Protein AF-A0A2N2EBU4-F1 (afdb_monomer_lite)

Sequence (225 aa):
MSFFESVIMTFLDWVQFFLVITKLCNPKRRLKLWHFLLMFGGIIISVEASTLADKQYNVLITSLILIVVICLIYKEIEKSIFLYILSMVLIIMIQIIILAPLYLIMGKIEYTFAYGMIVQTAGITIVLIMVKFIPINILFNYIEKKNQVFKIICIDIIVVVWMILTFSNVDFEGLIENIAIIIIFAMLVMIITIIFLRNGLKNLNAEEQVRIYEQYLPIVDELVD

Secondary structure (DSSP, 8-state):
--HHHHHHHHHHHHHHHHHHHHHHS-TTSPPPHHHHHHHHHHHHHHHHHHHHS-HHHHHHHHHHHHHHHHHHHHS-HHHHHHHHHHHHHHHHHHHHHHHHHHHHHHS-----HHHHHHHHHHHHHHHHHHHHH--HHHHHHHHHHH-HHHHHHHHHHHHHHHHHHHHTTT-STHHHHTHHHHHHHHHHHHHHHHHHHHHHHHHHHHHHHHHHHHHHHHHHHHHH-

Foldseek 3Di:
DDLVLLLVLLVLVLVLLVLQLCLLDDVPQDDDPVLVVLSNVLSVVLSVCCVVPDVLCSVVSSLVSQLVSLCVRPVDSLLSLLSSLVSVVVLVVLLCVQVVVVCVVVVDDDPDSVSSVVSSVSSSVVSVVCSVPPSNNVVSVCLVPPDPLVSLVSVLSVVLVVVCSSVPSVDPVCVVVCVVVNVVSVVVSVVSSVVVVVVRVVVVVVVVVVVVCVVCVVVVVVVVD

Structure (mmCIF, N/CA/C/O backbone):
data_AF-A0A2N2EBU4-F1
#
_entry.id   AF-A0A2N2EBU4-F1
#
loop_
_atom_site.group_PDB
_atom_site.id
_atom_site.type_symbol
_atom_site.label_atom_id
_atom_site.label_alt_id
_atom_site.label_comp_id
_atom_site.label_asym_id
_atom_site.label_entity_id
_atom_site.label_seq_id
_atom_site.pdbx_PDB_ins_code
_atom_site.Cartn_x
_atom_site.Cartn_y
_atom_site.Cartn_z
_atom_site.occupancy
_atom_site.B_iso_or_equiv
_atom_site.auth_seq_id
_atom_site.auth_comp_id
_atom_site.auth_asym_id
_atom_site.auth_atom_id
_atom_site.pdbx_PDB_model_num
ATOM 1 N N . MET A 1 1 ? 13.450 3.700 -17.436 1.00 68.50 1 MET A N 1
ATOM 2 C CA . MET A 1 1 ? 12.074 3.506 -17.929 1.00 68.50 1 MET A CA 1
ATOM 3 C C . MET A 1 1 ? 11.621 4.775 -18.616 1.00 68.50 1 MET A C 1
ATOM 5 O O . MET A 1 1 ? 12.020 5.853 -18.182 1.00 68.50 1 MET A O 1
ATOM 9 N N . SER A 1 2 ? 10.849 4.649 -19.691 1.00 82.19 2 SER A N 1
ATOM 10 C CA . SER A 1 2 ? 10.194 5.795 -20.331 1.00 82.19 2 SER A CA 1
ATOM 11 C C . SER A 1 2 ? 9.063 6.349 -19.451 1.00 82.19 2 SER A C 1
ATOM 13 O O . SER A 1 2 ? 8.558 5.657 -18.569 1.00 82.19 2 SER A O 1
ATOM 15 N N . PHE A 1 3 ? 8.637 7.595 -19.686 1.00 79.81 3 PHE A N 1
ATOM 16 C CA . PHE A 1 3 ? 7.503 8.195 -18.964 1.00 79.81 3 PHE A CA 1
ATOM 17 C C . PHE A 1 3 ? 6.246 7.319 -19.058 1.00 79.81 3 PHE A C 1
ATOM 19 O O . PHE A 1 3 ? 5.573 7.077 -18.062 1.00 79.81 3 PHE A O 1
ATOM 26 N N . PHE A 1 4 ? 5.968 6.788 -20.250 1.00 82.44 4 PHE A N 1
ATOM 27 C CA . PHE A 1 4 ? 4.804 5.944 -20.502 1.00 82.44 4 PHE A CA 1
ATOM 28 C C . PHE A 1 4 ? 4.853 4.621 -19.722 1.00 82.44 4 PHE A C 1
ATOM 30 O O . PHE A 1 4 ? 3.849 4.207 -19.148 1.00 82.44 4 PHE A O 1
ATOM 37 N N . GLU A 1 5 ? 6.028 3.993 -19.638 1.00 83.88 5 GLU A N 1
ATOM 38 C CA . GLU A 1 5 ? 6.247 2.806 -18.802 1.00 83.88 5 GLU A CA 1
ATOM 39 C C . GLU A 1 5 ? 5.978 3.102 -17.324 1.00 83.88 5 GLU A C 1
ATOM 41 O O . GLU A 1 5 ? 5.284 2.330 -16.664 1.00 83.88 5 GLU A O 1
ATOM 46 N N . SER A 1 6 ? 6.462 4.240 -16.815 1.00 80.81 6 SER A N 1
ATOM 47 C CA . SER A 1 6 ? 6.209 4.661 -15.433 1.00 80.81 6 SER A CA 1
ATOM 48 C C . SER A 1 6 ? 4.720 4.888 -15.167 1.00 80.81 6 SER A C 1
ATOM 50 O O . SER A 1 6 ? 4.213 4.409 -14.157 1.00 80.81 6 SER A O 1
ATOM 52 N N . VAL A 1 7 ? 3.992 5.537 -16.089 1.00 84.19 7 VAL A N 1
ATOM 53 C CA . VAL A 1 7 ? 2.532 5.722 -15.974 1.00 84.19 7 VAL A CA 1
ATOM 54 C C . VAL A 1 7 ? 1.815 4.380 -15.865 1.00 84.19 7 VAL A C 1
ATOM 56 O O . VAL A 1 7 ? 0.946 4.220 -15.008 1.00 84.19 7 VAL A O 1
ATOM 59 N N . ILE A 1 8 ? 2.179 3.408 -16.706 1.00 85.94 8 ILE A N 1
ATOM 60 C CA . ILE A 1 8 ? 1.568 2.074 -16.678 1.00 85.94 8 ILE A CA 1
ATOM 61 C C . ILE A 1 8 ? 1.846 1.386 -15.340 1.00 85.94 8 ILE A C 1
ATOM 63 O O . ILE A 1 8 ? 0.918 0.873 -14.718 1.00 85.94 8 ILE A O 1
ATOM 67 N N . MET A 1 9 ? 3.096 1.398 -14.877 1.00 85.25 9 MET A N 1
ATOM 68 C CA . MET A 1 9 ? 3.481 0.758 -13.617 1.00 85.25 9 MET A CA 1
ATOM 69 C C . MET A 1 9 ? 2.744 1.376 -12.424 1.00 85.25 9 MET A C 1
ATOM 71 O O . MET A 1 9 ? 2.109 0.654 -11.657 1.00 85.25 9 MET A O 1
ATOM 75 N N . THR A 1 10 ? 2.727 2.708 -12.327 1.00 84.31 10 THR A N 1
ATOM 76 C CA . THR A 1 10 ? 2.005 3.422 -11.268 1.00 84.31 10 THR A CA 1
ATOM 77 C C . THR A 1 10 ? 0.501 3.167 -11.342 1.00 84.31 10 THR A C 1
ATOM 79 O O . THR A 1 10 ? -0.144 2.980 -10.314 1.00 84.31 10 THR A O 1
ATOM 82 N N . PHE A 1 11 ? -0.081 3.096 -12.540 1.00 86.25 11 PHE A N 1
ATOM 83 C CA . PHE A 1 11 ? -1.492 2.747 -12.686 1.00 86.25 11 PHE A CA 1
ATOM 84 C C . PHE A 1 11 ? -1.799 1.353 -12.118 1.00 86.25 11 PHE A C 1
ATOM 86 O O . PHE A 1 11 ? -2.781 1.192 -11.393 1.00 86.25 11 PHE A O 1
ATOM 93 N N . LEU A 1 12 ? -0.955 0.354 -12.396 1.00 88.75 12 LEU A N 1
ATOM 94 C CA . LEU A 1 12 ? -1.134 -1.004 -11.872 1.00 88.75 12 LEU A CA 1
ATOM 95 C C . LEU A 1 12 ? -1.012 -1.054 -10.340 1.00 88.75 12 LEU A C 1
ATOM 97 O O . LEU A 1 12 ? -1.845 -1.702 -9.700 1.00 88.75 12 LEU A O 1
ATOM 101 N N . ASP A 1 13 ? -0.065 -0.315 -9.751 1.00 84.94 13 ASP A N 1
ATOM 102 C CA . ASP A 1 13 ? 0.063 -0.174 -8.291 1.00 84.94 13 ASP A CA 1
ATOM 103 C C . ASP A 1 13 ? -1.215 0.396 -7.664 1.00 84.94 13 ASP A C 1
ATOM 105 O O . ASP A 1 13 ? -1.743 -0.133 -6.680 1.00 84.94 13 ASP A O 1
ATOM 109 N N . TRP A 1 14 ? -1.769 1.447 -8.272 1.00 86.12 14 TRP A N 1
ATOM 110 C CA . TRP A 1 14 ? -3.009 2.068 -7.808 1.00 86.12 14 TRP A CA 1
ATOM 111 C C . TRP A 1 14 ? -4.205 1.118 -7.914 1.00 86.12 14 TRP A C 1
ATOM 113 O O . TRP A 1 14 ? -5.037 1.077 -7.004 1.00 86.12 14 TRP A O 1
ATOM 123 N N . VAL A 1 15 ? -4.288 0.316 -8.982 1.00 88.00 15 VAL A N 1
ATOM 124 C CA . VAL A 1 15 ? -5.339 -0.703 -9.126 1.00 88.00 15 VAL A CA 1
ATOM 125 C C . VAL A 1 15 ? -5.243 -1.742 -8.010 1.00 88.00 15 VAL A C 1
ATOM 127 O O . VAL A 1 15 ? -6.256 -2.023 -7.365 1.00 88.00 15 VAL A O 1
ATOM 130 N N . GLN A 1 16 ? -4.052 -2.289 -7.741 1.00 88.25 16 GLN A N 1
ATOM 131 C CA . GLN A 1 16 ? -3.853 -3.244 -6.644 1.00 88.25 16 GLN A CA 1
ATOM 132 C C . GLN A 1 16 ? -4.282 -2.641 -5.307 1.00 88.25 16 GLN A C 1
ATOM 134 O O . GLN A 1 16 ? -5.079 -3.230 -4.575 1.00 88.25 16 GLN A O 1
ATOM 139 N N . PHE A 1 17 ? -3.803 -1.433 -5.024 1.00 87.00 17 PHE A N 1
ATOM 140 C CA . PHE A 1 17 ? -4.084 -0.724 -3.787 1.00 87.00 17 PHE A CA 1
ATOM 141 C C . PHE A 1 17 ? -5.575 -0.515 -3.555 1.00 87.00 17 PHE A C 1
ATOM 143 O O . PHE A 1 17 ? -6.110 -0.773 -2.473 1.00 87.00 17 PHE A O 1
ATOM 150 N N . PHE A 1 18 ? -6.283 -0.136 -4.607 1.00 85.06 18 PHE A N 1
ATOM 151 C CA . PHE A 1 18 ? -7.706 0.104 -4.529 1.00 85.06 18 PHE A CA 1
ATOM 152 C C . PHE A 1 18 ? -8.530 -1.179 -4.367 1.00 85.06 18 PHE A C 1
ATOM 154 O O . PHE A 1 18 ? -9.500 -1.199 -3.603 1.00 85.06 18 PHE A O 1
ATOM 161 N N . LEU A 1 19 ? -8.140 -2.275 -5.024 1.00 87.00 19 LEU A N 1
ATOM 162 C CA . LEU A 1 19 ? -8.767 -3.586 -4.817 1.00 87.00 19 LEU A CA 1
ATOM 163 C C . LEU A 1 19 ? -8.668 -4.025 -3.348 1.00 87.00 19 LEU A C 1
ATOM 165 O O . LEU A 1 19 ? -9.640 -4.530 -2.783 1.00 87.00 19 LEU A O 1
ATOM 169 N N . VAL A 1 20 ? -7.531 -3.768 -2.698 1.00 84.88 20 VAL A N 1
ATOM 170 C CA . VAL A 1 20 ? -7.346 -4.071 -1.273 1.00 84.88 20 VAL A CA 1
ATOM 171 C C . VAL A 1 20 ? -8.208 -3.163 -0.393 1.00 84.88 20 VAL A C 1
ATOM 173 O O . VAL A 1 20 ? -8.965 -3.666 0.440 1.00 84.88 20 VAL A O 1
ATOM 176 N N . ILE A 1 21 ? -8.182 -1.844 -0.615 1.00 85.06 21 ILE A N 1
ATOM 177 C CA . ILE A 1 21 ? -8.988 -0.881 0.156 1.00 85.06 21 ILE A CA 1
ATOM 178 C C . ILE A 1 21 ? -10.482 -1.183 0.074 1.00 85.06 21 ILE A C 1
ATOM 180 O O . ILE A 1 21 ? -11.188 -1.138 1.083 1.00 85.06 21 ILE A O 1
ATOM 184 N N . THR A 1 22 ? -10.980 -1.476 -1.126 1.00 82.56 22 THR A N 1
ATOM 185 C CA . THR A 1 22 ? -12.406 -1.752 -1.337 1.00 82.56 22 THR A CA 1
ATOM 186 C C . THR A 1 22 ? -12.874 -2.998 -0.614 1.00 82.56 22 THR A C 1
ATOM 188 O O . THR A 1 22 ? -14.021 -3.044 -0.176 1.00 82.56 22 THR A O 1
ATOM 191 N N . LYS A 1 23 ? -11.994 -3.991 -0.456 1.00 82.94 23 LYS A N 1
ATOM 192 C CA . LYS A 1 23 ? -12.287 -5.187 0.327 1.00 82.94 23 LYS A CA 1
ATOM 193 C C . LYS A 1 23 ? -12.149 -4.959 1.827 1.00 82.94 23 LYS A C 1
ATOM 195 O O . LYS A 1 23 ? -12.938 -5.520 2.584 1.00 82.94 23 LYS A O 1
ATOM 200 N N . LEU A 1 24 ? -11.149 -4.186 2.254 1.00 75.50 24 LEU A N 1
ATOM 201 C CA . LEU A 1 24 ? -10.929 -3.841 3.660 1.00 75.50 24 LEU A CA 1
ATOM 202 C C . LEU A 1 24 ? -12.101 -3.047 4.229 1.00 75.50 24 LEU A C 1
ATOM 204 O O . LEU A 1 24 ? -12.528 -3.290 5.358 1.00 75.50 24 LEU A O 1
ATOM 208 N N . CYS A 1 25 ? -12.650 -2.129 3.437 1.00 76.38 25 CYS A N 1
ATOM 209 C CA . CYS A 1 25 ? -13.796 -1.357 3.861 1.00 76.38 25 CYS A CA 1
ATOM 210 C C . CYS A 1 25 ? -15.099 -2.148 3.670 1.00 76.38 25 CYS A C 1
ATOM 212 O O . CYS A 1 25 ? -15.339 -2.796 2.655 1.00 76.38 25 CYS A O 1
ATOM 214 N N . ASN A 1 26 ? -15.978 -2.083 4.669 1.00 66.62 26 ASN A N 1
ATOM 215 C CA . ASN A 1 26 ? -17.282 -2.745 4.643 1.00 66.62 26 ASN A CA 1
ATOM 216 C C . ASN A 1 26 ? -18.073 -2.31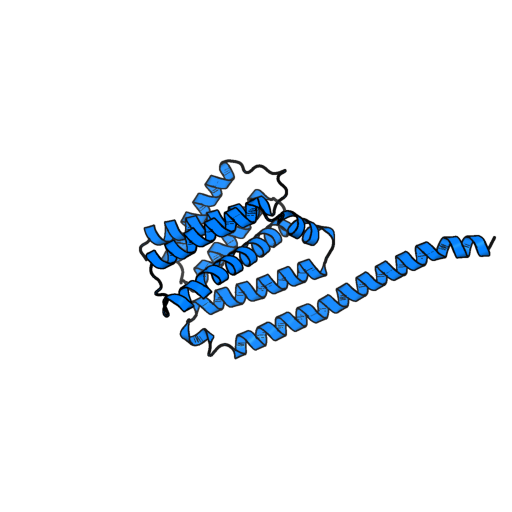5 3.375 1.00 66.62 26 ASN A C 1
ATOM 218 O O . ASN A 1 26 ? -18.110 -1.115 3.082 1.00 66.62 26 ASN A O 1
ATOM 222 N N . PRO A 1 27 ? -18.772 -3.216 2.649 1.00 58.69 27 PRO A N 1
ATOM 223 C CA . PRO A 1 27 ? -19.294 -2.974 1.292 1.00 58.69 27 PRO A CA 1
ATOM 224 C C . PRO A 1 27 ? -20.437 -1.943 1.196 1.00 58.69 27 PRO A C 1
ATOM 226 O O . PRO A 1 27 ? -21.056 -1.783 0.146 1.00 58.69 27 PRO A O 1
ATOM 229 N N . LYS A 1 28 ? -20.746 -1.224 2.282 1.00 55.75 28 LYS A N 1
ATOM 230 C CA . LYS A 1 28 ? -21.837 -0.243 2.339 1.00 55.75 28 LYS A CA 1
ATOM 231 C C . LYS A 1 28 ? -21.537 1.055 1.577 1.00 55.75 28 LYS A C 1
ATOM 233 O O . LYS A 1 28 ? -22.479 1.747 1.201 1.00 55.75 28 LYS A O 1
ATOM 238 N N . ARG A 1 29 ? -20.269 1.401 1.313 1.00 63.38 29 ARG A N 1
ATOM 239 C CA . ARG A 1 29 ? -19.909 2.586 0.510 1.00 63.38 29 ARG A CA 1
ATOM 240 C C . ARG A 1 29 ? -19.528 2.186 -0.914 1.00 63.38 29 ARG A C 1
ATOM 242 O O . ARG A 1 29 ? -18.426 1.713 -1.161 1.00 63.38 29 ARG A O 1
ATOM 249 N N . ARG A 1 30 ? -20.444 2.415 -1.863 1.00 63.97 30 ARG A N 1
ATOM 250 C CA . ARG A 1 30 ? -20.150 2.309 -3.300 1.00 63.97 30 ARG A CA 1
ATOM 251 C C . ARG A 1 30 ? -19.274 3.472 -3.750 1.00 63.97 30 ARG A C 1
ATOM 253 O O . ARG A 1 30 ? -19.582 4.637 -3.492 1.00 63.97 30 ARG A O 1
ATOM 260 N N . LEU A 1 31 ? -18.226 3.148 -4.490 1.00 68.50 31 LEU A N 1
ATOM 261 C CA . LEU A 1 31 ? -17.366 4.127 -5.136 1.00 68.50 31 LEU A CA 1
ATOM 262 C C . LEU A 1 31 ? -18.097 4.763 -6.319 1.00 68.50 31 LEU A C 1
ATOM 264 O O . LEU A 1 31 ? -18.600 4.079 -7.205 1.00 68.50 31 LEU A O 1
ATOM 268 N N . LYS A 1 32 ? -18.176 6.093 -6.310 1.00 74.69 32 LYS A N 1
ATOM 269 C CA . LYS A 1 32 ? -18.704 6.908 -7.417 1.00 74.69 32 LYS A CA 1
ATOM 270 C C . LYS A 1 32 ? -17.630 7.193 -8.472 1.00 74.69 32 LYS A C 1
ATOM 272 O O . LYS A 1 32 ? -16.453 7.250 -8.128 1.00 74.69 32 LYS A O 1
ATOM 277 N N . LEU A 1 33 ? -18.057 7.496 -9.701 1.00 68.94 33 LEU A N 1
ATOM 278 C CA . LEU A 1 33 ? -17.203 7.878 -10.840 1.00 68.94 33 LEU A CA 1
ATOM 279 C C . LEU A 1 33 ? -16.195 8.997 -10.509 1.00 68.94 33 LEU A C 1
ATOM 281 O O . LEU A 1 33 ? -15.041 8.927 -10.910 1.00 68.94 33 LEU A O 1
ATOM 285 N N . TRP A 1 34 ? -16.592 9.990 -9.708 1.00 71.19 34 TRP A N 1
ATOM 286 C CA . TRP A 1 34 ? -15.708 11.087 -9.291 1.00 71.19 34 TRP A CA 1
ATOM 287 C C . TRP A 1 34 ? -14.470 10.628 -8.503 1.00 71.19 34 TRP A C 1
ATOM 289 O O . TRP A 1 34 ? -13.434 11.279 -8.576 1.00 71.19 34 TRP A O 1
ATOM 299 N N . HIS A 1 35 ? -14.531 9.487 -7.808 1.00 73.56 35 HIS A N 1
ATOM 300 C CA . HIS A 1 35 ? -13.349 8.930 -7.142 1.00 73.56 35 HIS A CA 1
ATOM 301 C C . HIS A 1 35 ? -12.354 8.348 -8.156 1.00 73.56 35 HIS A C 1
ATOM 303 O O . HIS A 1 35 ? -11.154 8.461 -7.946 1.00 73.56 35 HIS A O 1
ATOM 309 N N . PHE A 1 36 ? -12.832 7.793 -9.278 1.00 70.19 36 PHE A N 1
ATOM 310 C CA . PHE A 1 36 ? -11.976 7.363 -10.394 1.00 70.19 36 PHE A CA 1
ATOM 311 C C . PHE A 1 36 ? -11.275 8.539 -11.071 1.00 70.19 36 PHE A C 1
ATOM 313 O O . PHE A 1 36 ? -10.095 8.432 -11.390 1.00 70.19 36 PHE A O 1
ATOM 320 N N . LEU A 1 37 ? -11.955 9.678 -11.211 1.00 74.19 37 LEU A N 1
ATOM 321 C CA . LEU A 1 37 ? -11.341 10.898 -11.741 1.00 74.19 37 LEU A CA 1
ATOM 322 C C . LEU A 1 37 ? -10.264 11.459 -10.799 1.00 74.19 37 LEU A C 1
ATOM 324 O O . LEU A 1 37 ? -9.179 11.806 -11.255 1.00 74.19 37 LEU A O 1
ATOM 328 N N . LEU A 1 38 ? -10.525 11.482 -9.486 1.00 76.25 38 LEU A N 1
ATOM 329 C CA . LEU A 1 38 ? -9.524 11.865 -8.480 1.00 76.25 38 LEU A CA 1
ATOM 330 C C . LEU A 1 38 ? -8.307 10.931 -8.489 1.00 76.25 38 LEU A C 1
ATOM 332 O O . LEU A 1 38 ? -7.181 11.397 -8.335 1.00 76.25 38 LEU A O 1
ATOM 336 N N . MET A 1 39 ? -8.521 9.631 -8.708 1.00 71.38 39 MET A N 1
ATOM 337 C CA . MET A 1 39 ? -7.431 8.663 -8.831 1.00 71.38 39 MET A CA 1
ATOM 338 C C . MET A 1 39 ? -6.578 8.906 -10.075 1.00 71.38 39 MET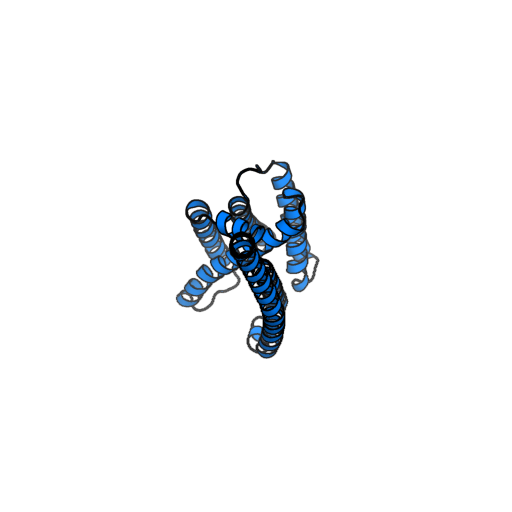 A C 1
ATOM 340 O O . MET A 1 39 ? -5.358 8.958 -9.970 1.00 71.38 39 MET A O 1
ATOM 344 N N . PHE A 1 40 ? -7.202 9.129 -11.233 1.00 74.81 40 PHE A N 1
ATOM 345 C CA . PHE A 1 40 ? -6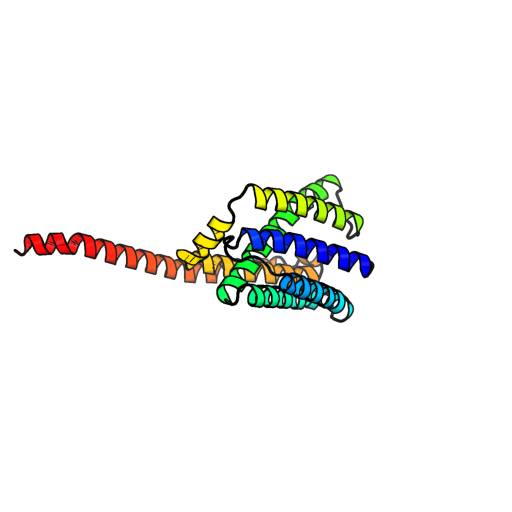.471 9.477 -12.454 1.00 74.81 40 PHE A CA 1
ATOM 346 C C . PHE A 1 40 ? -5.644 10.756 -12.285 1.00 74.81 40 PHE A C 1
ATOM 348 O O . PHE A 1 40 ? -4.488 10.793 -12.699 1.00 74.81 40 PHE A O 1
ATOM 355 N N . GLY A 1 41 ? -6.199 11.771 -11.613 1.00 75.56 41 GLY A N 1
ATOM 356 C CA . GLY A 1 41 ? -5.458 12.982 -11.259 1.00 75.56 41 GLY A CA 1
ATOM 357 C C . GLY A 1 41 ? -4.249 12.692 -10.365 1.00 75.56 41 GLY A C 1
ATOM 358 O O . GLY A 1 41 ? -3.156 13.175 -10.638 1.00 75.56 41 GLY A O 1
ATOM 359 N N . GLY A 1 42 ? -4.410 11.851 -9.339 1.00 75.81 42 GLY A N 1
ATOM 360 C CA . GLY A 1 42 ? -3.316 11.467 -8.442 1.00 75.81 42 GLY A CA 1
ATOM 361 C C . GLY A 1 42 ? -2.194 10.674 -9.126 1.00 75.81 42 GLY A C 1
ATOM 362 O O . GLY A 1 42 ? -1.023 10.863 -8.797 1.00 75.81 42 GLY A O 1
ATOM 363 N N . ILE A 1 43 ? -2.524 9.843 -10.118 1.00 75.31 43 ILE A N 1
ATOM 364 C CA . ILE A 1 43 ? -1.536 9.114 -10.930 1.00 75.31 43 ILE A CA 1
ATOM 365 C C . ILE A 1 43 ? -0.716 10.089 -11.780 1.00 75.31 43 ILE A C 1
ATOM 367 O O . ILE A 1 43 ? 0.507 10.010 -11.784 1.00 75.31 43 ILE A O 1
ATOM 371 N N . ILE A 1 44 ? -1.360 11.048 -12.449 1.00 75.50 44 ILE A N 1
ATOM 372 C CA . ILE A 1 44 ? -0.646 12.041 -13.268 1.00 75.50 44 ILE A CA 1
ATOM 373 C C . ILE A 1 44 ? 0.291 12.877 -12.390 1.00 75.50 44 ILE A C 1
ATOM 375 O O . ILE A 1 44 ? 1.467 13.013 -12.714 1.00 75.50 44 ILE A O 1
ATOM 379 N N . ILE A 1 45 ? -0.195 13.347 -11.236 1.00 75.56 45 ILE A N 1
ATOM 380 C CA . ILE A 1 45 ? 0.609 14.149 -10.303 1.00 75.56 45 ILE A CA 1
ATOM 381 C C . ILE A 1 45 ? 1.783 13.336 -9.739 1.00 75.56 45 ILE A C 1
ATOM 383 O O . ILE A 1 45 ? 2.881 13.868 -9.622 1.00 75.56 45 ILE A O 1
ATOM 387 N N . SER A 1 46 ? 1.593 12.057 -9.397 1.00 71.31 46 SER A N 1
ATOM 388 C CA . SER A 1 46 ? 2.687 11.216 -8.876 1.00 71.31 46 SER A CA 1
ATOM 389 C C . SER A 1 46 ? 3.747 10.899 -9.933 1.00 71.31 46 SER A C 1
ATOM 391 O O . SER A 1 46 ? 4.942 10.914 -9.637 1.00 71.31 46 SER A O 1
ATOM 393 N N . VAL A 1 47 ? 3.350 10.690 -11.189 1.00 75.75 47 VAL A N 1
ATOM 394 C CA . VAL A 1 47 ? 4.313 10.490 -12.277 1.00 75.75 47 VAL A CA 1
ATOM 395 C C . VAL A 1 47 ? 5.039 11.796 -12.605 1.00 75.75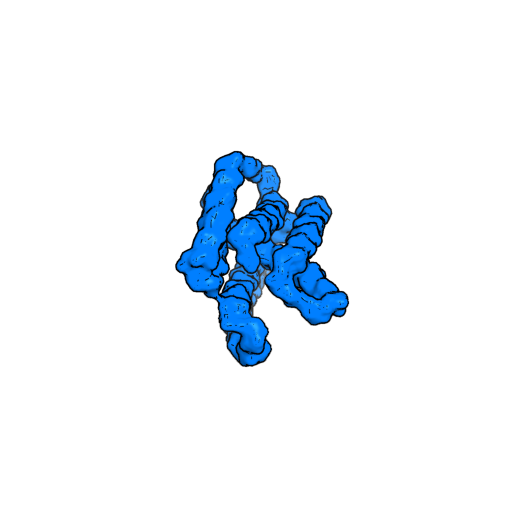 47 VAL A C 1
ATOM 397 O O . VAL A 1 47 ? 6.260 11.788 -12.735 1.00 75.75 47 VAL A O 1
ATOM 400 N N . GLU A 1 48 ? 4.350 12.934 -12.679 1.00 72.50 48 GLU A N 1
ATOM 401 C CA . GLU A 1 48 ? 5.003 14.231 -12.904 1.00 72.50 48 GLU A CA 1
ATOM 402 C C . GLU A 1 48 ? 5.932 14.619 -11.746 1.00 72.50 48 GLU A C 1
ATOM 404 O O . GLU A 1 48 ? 7.051 15.081 -11.986 1.00 72.50 48 GLU A O 1
ATOM 409 N N . ALA A 1 49 ? 5.540 14.346 -10.497 1.00 66.81 49 ALA A N 1
ATOM 410 C CA . ALA A 1 49 ? 6.396 14.539 -9.327 1.00 66.81 49 ALA A CA 1
ATOM 411 C C . ALA A 1 49 ? 7.696 13.727 -9.428 1.00 66.81 49 ALA A C 1
ATOM 413 O O . ALA A 1 49 ? 8.752 14.233 -9.059 1.00 66.81 49 ALA A O 1
ATOM 414 N N . SER A 1 50 ? 7.653 12.523 -10.010 1.00 65.94 50 SER A N 1
ATOM 415 C CA . SER A 1 50 ? 8.849 11.709 -10.276 1.00 65.94 50 SER A CA 1
ATOM 416 C C . SER A 1 50 ? 9.814 12.323 -11.297 1.00 65.94 50 SER A C 1
ATOM 418 O O . SER A 1 50 ? 10.991 11.964 -11.319 1.00 65.94 50 SER A O 1
ATOM 420 N N . THR A 1 51 ? 9.323 13.235 -12.144 1.00 67.62 51 THR A N 1
ATOM 421 C CA . THR A 1 51 ? 10.125 13.916 -13.173 1.00 67.62 51 THR A CA 1
ATOM 422 C C . THR A 1 51 ? 10.640 15.289 -12.742 1.00 67.62 51 THR A C 1
ATOM 424 O O . THR A 1 51 ? 11.655 15.738 -13.266 1.00 67.62 51 THR A O 1
ATOM 427 N N . LEU A 1 52 ? 9.957 15.947 -11.799 1.00 63.66 52 LEU A N 1
ATOM 428 C CA . LEU A 1 52 ? 10.252 17.316 -11.359 1.00 63.66 52 LEU A CA 1
ATOM 429 C C . LEU A 1 52 ? 10.955 17.388 -9.997 1.00 63.66 52 LEU A C 1
ATOM 431 O O . LEU A 1 52 ? 11.725 18.316 -9.765 1.00 63.66 52 LEU A O 1
ATOM 435 N N . ALA A 1 53 ? 10.680 16.447 -9.093 1.00 61.56 53 ALA A N 1
ATOM 436 C CA . ALA A 1 53 ? 11.316 16.374 -7.783 1.00 61.56 53 ALA A CA 1
ATOM 437 C C . ALA A 1 53 ? 12.419 15.310 -7.780 1.00 61.56 53 ALA A C 1
ATOM 439 O O . ALA A 1 53 ? 12.328 14.306 -8.491 1.00 61.56 53 ALA A O 1
ATOM 440 N N . ASP A 1 54 ? 13.441 15.498 -6.939 1.00 63.69 54 ASP A N 1
ATOM 441 C CA . ASP A 1 54 ? 14.424 14.444 -6.681 1.00 63.69 54 ASP A CA 1
ATOM 442 C C . ASP A 1 54 ? 13.704 13.143 -6.309 1.00 63.69 54 ASP A C 1
ATOM 444 O O . ASP A 1 54 ? 12.747 13.146 -5.523 1.00 63.69 54 ASP A O 1
ATOM 448 N N . LYS A 1 55 ? 14.179 12.017 -6.860 1.00 63.53 55 LYS A N 1
ATOM 449 C CA . LYS A 1 55 ? 13.549 10.686 -6.728 1.00 63.53 55 LYS A CA 1
ATOM 450 C C . LYS A 1 55 ? 13.191 10.330 -5.280 1.00 63.53 55 LYS A C 1
ATOM 452 O O . LYS A 1 55 ? 12.192 9.656 -5.040 1.00 63.53 55 LYS A O 1
ATOM 457 N N . GLN A 1 56 ? 13.976 10.833 -4.329 1.00 61.25 56 GLN A N 1
ATOM 458 C CA . GLN A 1 56 ? 13.807 10.641 -2.889 1.00 61.25 56 GLN A CA 1
ATOM 459 C C . GLN A 1 56 ? 12.490 11.223 -2.344 1.00 61.25 56 GLN A C 1
ATOM 461 O O . GLN A 1 56 ? 11.871 10.625 -1.466 1.00 61.25 56 GLN A O 1
ATOM 466 N N . TYR A 1 57 ? 12.009 12.346 -2.885 1.00 67.44 57 TYR A N 1
ATOM 467 C CA . TYR A 1 57 ? 10.773 12.992 -2.423 1.00 67.44 57 TYR A CA 1
ATOM 468 C C . TYR A 1 57 ? 9.521 12.461 -3.119 1.00 67.44 57 TYR A C 1
ATOM 470 O O . TYR A 1 57 ? 8.413 12.632 -2.606 1.00 67.44 57 TYR A O 1
ATOM 478 N N . ASN A 1 58 ? 9.671 11.776 -4.254 1.00 71.38 58 ASN A N 1
ATOM 479 C CA . ASN A 1 58 ? 8.536 11.272 -5.020 1.00 71.38 58 ASN A CA 1
ATOM 480 C C . ASN A 1 58 ? 7.671 10.288 -4.209 1.00 71.38 58 ASN A C 1
ATOM 482 O O . ASN A 1 58 ? 6.440 10.338 -4.250 1.00 71.38 58 ASN A O 1
ATOM 486 N N . VAL A 1 59 ? 8.306 9.432 -3.403 1.00 70.44 59 VAL A N 1
ATOM 487 C CA . VAL A 1 59 ? 7.590 8.480 -2.539 1.00 70.44 59 VAL A CA 1
ATOM 488 C C . VAL A 1 59 ? 6.769 9.203 -1.469 1.00 70.44 59 VAL A C 1
ATOM 490 O O . VAL A 1 59 ? 5.632 8.812 -1.193 1.00 70.44 59 VAL A O 1
ATOM 493 N N . LEU A 1 60 ? 7.301 10.292 -0.906 1.00 71.00 60 LEU A N 1
ATOM 494 C CA . LEU A 1 60 ? 6.608 11.104 0.097 1.00 71.00 60 LEU A CA 1
ATOM 495 C C . LEU A 1 60 ? 5.392 11.813 -0.501 1.00 71.00 60 LEU A C 1
ATOM 497 O O . LEU A 1 60 ? 4.298 11.746 0.060 1.00 71.00 60 LEU A O 1
ATOM 501 N N . ILE A 1 61 ? 5.574 12.438 -1.665 1.00 74.94 61 ILE A N 1
ATOM 502 C CA . ILE A 1 61 ? 4.508 13.142 -2.383 1.00 74.94 61 ILE A CA 1
ATOM 503 C C . ILE A 1 61 ? 3.399 12.159 -2.775 1.00 74.94 61 ILE A C 1
ATOM 505 O O . ILE A 1 61 ? 2.227 12.405 -2.495 1.00 74.94 61 ILE A O 1
ATOM 509 N N . THR A 1 62 ? 3.761 11.003 -3.336 1.00 75.94 62 THR A N 1
ATOM 510 C CA . THR A 1 62 ? 2.799 9.966 -3.740 1.00 75.94 62 THR A CA 1
ATOM 511 C C . THR A 1 62 ? 2.022 9.414 -2.542 1.00 75.94 62 THR A C 1
ATOM 513 O O . THR A 1 62 ? 0.801 9.266 -2.610 1.00 75.94 62 THR A O 1
ATOM 516 N N . SER A 1 63 ? 2.700 9.184 -1.412 1.00 76.25 63 SER A N 1
ATOM 517 C CA . SER A 1 63 ? 2.064 8.728 -0.167 1.00 76.25 63 SER A CA 1
ATOM 518 C C . SER A 1 63 ? 1.055 9.749 0.370 1.00 76.25 63 SER A C 1
ATOM 520 O O . SER A 1 63 ? -0.058 9.385 0.747 1.00 76.25 63 SER A O 1
ATOM 522 N N . LEU A 1 64 ? 1.413 11.039 0.370 1.00 80.88 64 LEU A N 1
ATOM 523 C CA . LEU A 1 64 ? 0.517 12.117 0.799 1.00 80.88 64 LEU A CA 1
ATOM 524 C C . LEU A 1 64 ? -0.716 12.222 -0.100 1.00 80.88 64 LEU A C 1
ATOM 526 O O . LEU A 1 64 ? -1.833 12.318 0.405 1.00 80.88 64 LEU A O 1
ATOM 530 N N . ILE A 1 65 ? -0.529 12.150 -1.420 1.00 82.06 65 ILE A N 1
ATOM 531 C CA . ILE A 1 65 ? -1.631 12.170 -2.390 1.00 82.06 65 ILE A CA 1
ATOM 532 C C . ILE A 1 65 ? -2.585 10.998 -2.139 1.00 82.06 65 ILE A C 1
ATOM 534 O O . ILE A 1 65 ? -3.797 11.205 -2.074 1.00 82.06 65 ILE A O 1
ATOM 538 N N . LEU A 1 66 ? -2.063 9.784 -1.939 1.00 80.94 66 LEU A N 1
ATOM 539 C CA . LEU A 1 66 ? -2.879 8.603 -1.649 1.00 80.94 66 LEU A CA 1
ATOM 540 C C . LEU A 1 66 ? -3.691 8.771 -0.361 1.00 80.94 66 LEU A C 1
ATOM 542 O O . LEU A 1 66 ? -4.894 8.512 -0.364 1.00 80.94 66 LEU A O 1
ATOM 546 N N . ILE A 1 67 ? -3.077 9.264 0.718 1.00 82.69 67 ILE A N 1
ATOM 547 C CA . ILE A 1 67 ? -3.790 9.537 1.974 1.00 82.69 67 ILE A CA 1
ATOM 548 C C . ILE A 1 67 ? -4.900 10.568 1.751 1.00 82.69 67 ILE A C 1
ATOM 550 O O . ILE A 1 67 ? -6.026 10.348 2.196 1.00 82.69 67 ILE A O 1
ATOM 554 N N . VAL A 1 68 ? -4.626 11.661 1.029 1.00 82.06 68 VAL A N 1
ATOM 555 C CA . VAL A 1 68 ? -5.636 12.684 0.712 1.00 82.06 68 VAL A CA 1
ATOM 556 C C . VAL A 1 68 ? -6.797 12.082 -0.082 1.00 82.06 68 VAL A C 1
ATOM 558 O O . VAL A 1 68 ? -7.955 12.317 0.263 1.00 82.06 68 VAL A O 1
ATOM 561 N N . VAL A 1 69 ? -6.520 11.259 -1.095 1.00 81.25 69 VAL A N 1
ATOM 562 C CA . VAL A 1 69 ? -7.557 10.592 -1.899 1.00 81.25 69 VAL A CA 1
ATOM 563 C C . VAL A 1 69 ? -8.429 9.681 -1.030 1.00 81.25 69 VAL A C 1
ATOM 565 O O . VAL A 1 69 ? -9.657 9.730 -1.126 1.00 81.25 69 VAL A O 1
ATOM 568 N N . ILE A 1 70 ? -7.832 8.897 -0.131 1.00 81.56 70 ILE A N 1
ATOM 569 C CA . ILE A 1 70 ? -8.576 8.022 0.788 1.00 81.56 70 ILE A CA 1
ATOM 570 C C . ILE A 1 70 ? -9.401 8.859 1.770 1.00 81.56 70 ILE A C 1
ATOM 572 O O . ILE A 1 70 ? -10.585 8.578 1.959 1.00 81.56 70 ILE A O 1
ATOM 576 N N . CYS A 1 71 ? -8.828 9.928 2.329 1.00 82.62 71 CYS A N 1
ATOM 577 C CA . CYS A 1 71 ? -9.533 10.874 3.193 1.00 82.62 71 CYS A CA 1
ATOM 578 C C . CYS A 1 71 ? -10.755 11.485 2.498 1.00 82.62 71 CYS A C 1
ATOM 580 O O . CYS A 1 71 ? -11.816 11.588 3.112 1.00 82.62 71 CYS A O 1
ATOM 582 N N . LEU A 1 72 ? -10.657 11.835 1.212 1.00 80.19 72 LEU A N 1
ATOM 583 C CA . LEU A 1 72 ? -11.789 12.354 0.437 1.00 80.19 72 LEU A CA 1
ATOM 584 C C . LEU A 1 72 ? -12.884 11.298 0.220 1.00 80.19 72 LEU A C 1
ATOM 586 O O . LEU A 1 72 ? -14.072 11.620 0.298 1.00 80.19 72 LEU A O 1
ATOM 590 N N . ILE A 1 73 ? -12.505 10.036 -0.011 1.00 76.81 73 ILE A N 1
ATOM 591 C CA . ILE A 1 73 ? -13.449 8.920 -0.188 1.00 76.81 73 ILE A CA 1
ATOM 592 C C . ILE A 1 73 ? -14.168 8.597 1.132 1.00 76.81 73 ILE A C 1
ATOM 594 O O . ILE A 1 73 ? -15.390 8.411 1.157 1.00 76.81 73 ILE A O 1
ATOM 598 N N . TYR A 1 74 ? -13.422 8.515 2.237 1.00 73.94 74 TYR A N 1
ATOM 599 C CA . TYR A 1 74 ? -13.922 7.974 3.501 1.00 73.94 74 TYR A CA 1
ATOM 600 C C . TYR A 1 74 ? -14.321 9.030 4.536 1.00 73.94 74 TYR A C 1
ATOM 602 O O . TYR A 1 74 ? -15.035 8.691 5.480 1.00 73.94 74 TYR A O 1
ATOM 610 N N . LYS A 1 75 ? -13.966 10.303 4.338 1.00 76.06 75 LYS A N 1
ATOM 611 C CA . LYS A 1 75 ? -14.333 11.468 5.172 1.00 76.06 75 LYS A CA 1
ATOM 612 C C . LYS A 1 75 ? -13.922 11.401 6.649 1.00 76.06 75 LYS A C 1
ATOM 614 O O . LYS A 1 75 ? -14.196 12.334 7.393 1.00 76.06 75 LYS A O 1
ATOM 619 N N . GLU A 1 76 ? -13.262 10.330 7.071 1.00 77.88 76 GLU A N 1
ATOM 620 C CA . GLU A 1 76 ? -12.791 10.110 8.435 1.00 77.88 76 GLU A CA 1
ATOM 621 C C . GLU A 1 76 ? -11.278 9.903 8.381 1.00 77.88 76 GLU A C 1
ATOM 623 O O . GLU A 1 76 ? -10.801 8.887 7.871 1.00 77.88 76 GLU A O 1
ATOM 628 N N . ILE A 1 77 ? -10.527 10.897 8.862 1.00 74.75 77 ILE A N 1
ATOM 629 C CA . ILE A 1 77 ? -9.065 10.965 8.709 1.00 74.75 77 ILE A CA 1
ATOM 630 C C . ILE A 1 77 ? -8.393 9.766 9.385 1.00 74.75 77 ILE A C 1
ATOM 632 O O . ILE A 1 77 ? -7.580 9.090 8.762 1.00 74.75 77 ILE A O 1
ATOM 636 N N . GLU A 1 78 ? -8.795 9.443 10.618 1.00 71.56 78 GLU A N 1
ATOM 637 C CA . GLU A 1 78 ? -8.238 8.315 11.376 1.00 71.56 78 GLU A CA 1
ATOM 638 C C . GLU A 1 78 ? -8.401 6.990 10.614 1.00 71.56 78 GLU A C 1
ATOM 640 O O . GLU A 1 78 ? -7.429 6.273 10.378 1.00 71.56 78 GLU A O 1
ATOM 645 N N . LYS A 1 79 ? -9.615 6.687 10.137 1.00 76.12 79 LYS A N 1
ATOM 646 C CA . LYS A 1 79 ? -9.886 5.452 9.382 1.00 76.12 79 LYS A CA 1
ATOM 647 C C . LYS A 1 79 ? -9.157 5.408 8.051 1.00 76.12 79 LYS A C 1
ATOM 649 O O . LYS A 1 79 ? -8.718 4.343 7.634 1.00 76.12 79 LYS A O 1
ATOM 654 N N . SER A 1 80 ? -9.025 6.555 7.395 1.00 80.88 80 SER A N 1
ATOM 655 C CA . SER A 1 80 ? -8.335 6.675 6.111 1.00 80.88 80 SER A CA 1
ATOM 656 C C . SER A 1 80 ? -6.848 6.368 6.252 1.00 80.88 80 SER A C 1
ATOM 658 O O . SER A 1 80 ? -6.300 5.620 5.445 1.00 80.88 80 SER A O 1
ATOM 660 N N . ILE A 1 81 ? -6.224 6.870 7.321 1.00 76.44 81 ILE A N 1
ATOM 661 C CA . ILE A 1 81 ? -4.838 6.559 7.671 1.00 76.44 81 ILE A CA 1
ATOM 662 C C . ILE A 1 81 ? -4.695 5.052 7.929 1.00 76.44 81 ILE A C 1
ATOM 664 O O . ILE A 1 81 ? -3.882 4.407 7.275 1.00 76.44 81 ILE A O 1
ATOM 668 N N . PHE A 1 82 ? -5.535 4.446 8.777 1.00 73.19 82 PHE A N 1
ATOM 669 C CA . PHE A 1 82 ? -5.468 2.998 9.039 1.00 73.19 82 PHE A CA 1
ATOM 670 C C . PHE A 1 82 ? -5.682 2.130 7.792 1.00 73.19 82 PHE A C 1
ATOM 672 O O . PHE A 1 82 ? -4.960 1.150 7.597 1.00 73.19 82 PHE A O 1
ATOM 679 N N . LEU A 1 83 ? -6.629 2.496 6.925 1.00 80.00 83 LEU A N 1
ATOM 680 C CA . LEU A 1 83 ? -6.864 1.806 5.654 1.00 80.00 83 LEU A CA 1
ATOM 681 C C . LEU A 1 83 ? -5.658 1.902 4.721 1.00 80.00 83 LEU A C 1
ATOM 683 O O . LEU A 1 83 ? -5.286 0.894 4.118 1.00 80.00 83 LEU A O 1
ATOM 687 N N . TYR A 1 84 ? -5.046 3.084 4.616 1.00 83.06 84 TYR A N 1
ATOM 688 C CA . TYR A 1 84 ? -3.844 3.294 3.813 1.00 83.06 84 TYR A CA 1
ATOM 689 C C . TYR A 1 84 ? -2.724 2.351 4.252 1.00 83.06 84 TYR A C 1
ATOM 691 O O . TYR A 1 84 ? -2.190 1.597 3.444 1.00 83.06 84 TYR A O 1
ATOM 699 N N . ILE A 1 85 ? -2.430 2.338 5.550 1.00 74.25 85 ILE A N 1
ATOM 700 C CA . ILE A 1 85 ? -1.319 1.575 6.127 1.00 74.25 85 ILE A CA 1
ATOM 701 C C . ILE A 1 85 ? -1.522 0.087 5.917 1.00 74.25 85 ILE A C 1
ATOM 703 O O . ILE A 1 85 ? -0.639 -0.596 5.408 1.00 74.25 85 ILE A O 1
ATOM 707 N N . LEU A 1 86 ? -2.697 -0.417 6.293 1.00 73.69 86 LEU A N 1
ATOM 708 C CA . LEU A 1 86 ? -2.989 -1.837 6.195 1.00 73.69 86 LEU A CA 1
ATOM 709 C C . LEU A 1 86 ? -2.914 -2.313 4.740 1.00 73.69 86 LEU A C 1
ATOM 711 O O . LEU A 1 86 ? -2.394 -3.392 4.468 1.00 73.69 86 LEU A O 1
ATOM 715 N N . SER A 1 87 ? -3.368 -1.479 3.803 1.00 82.62 87 SER A N 1
ATOM 716 C CA . SER A 1 87 ? -3.265 -1.762 2.370 1.00 82.62 87 SER A CA 1
ATOM 717 C C . SER A 1 87 ? -1.815 -1.757 1.891 1.00 82.62 87 SER A C 1
ATOM 719 O O . SER A 1 87 ? -1.413 -2.688 1.200 1.00 82.62 87 SER A O 1
ATOM 721 N N . MET A 1 88 ? -1.013 -0.768 2.298 1.00 79.19 88 MET A N 1
ATOM 722 C CA . MET A 1 88 ? 0.413 -0.703 1.961 1.00 79.19 88 MET A CA 1
ATOM 723 C C . MET A 1 88 ? 1.173 -1.931 2.463 1.00 79.19 88 MET A C 1
ATOM 725 O O . MET A 1 88 ? 1.915 -2.542 1.699 1.00 79.19 88 MET A O 1
ATOM 729 N N . VAL A 1 89 ? 0.954 -2.333 3.718 1.00 72.88 89 VAL A N 1
ATOM 730 C CA . VAL A 1 89 ? 1.598 -3.517 4.308 1.00 72.88 89 VAL A CA 1
ATOM 731 C C . VAL A 1 89 ? 1.242 -4.774 3.522 1.00 72.88 89 VAL A C 1
ATOM 733 O O . VAL A 1 89 ? 2.133 -5.528 3.141 1.00 72.88 89 VAL A O 1
ATOM 736 N N . LEU A 1 90 ? -0.045 -4.983 3.227 1.00 76.00 90 LEU A N 1
ATOM 737 C CA . LEU A 1 90 ? -0.494 -6.149 2.465 1.00 76.00 90 LEU A CA 1
ATOM 738 C C . LEU A 1 90 ? 0.125 -6.193 1.065 1.00 76.00 90 LEU A C 1
ATOM 740 O O . LEU A 1 90 ? 0.593 -7.246 0.640 1.00 76.00 90 LEU A O 1
ATOM 744 N N . ILE A 1 91 ? 0.163 -5.063 0.358 1.00 82.62 91 ILE A N 1
ATOM 745 C CA . ILE A 1 91 ? 0.733 -5.000 -0.992 1.00 82.62 91 ILE A CA 1
ATOM 746 C C . ILE A 1 91 ? 2.235 -5.244 -0.956 1.00 82.62 91 ILE A C 1
ATOM 748 O O . ILE A 1 91 ? 2.714 -6.067 -1.725 1.00 82.62 91 ILE A O 1
ATOM 752 N N . ILE A 1 92 ? 2.972 -4.602 -0.045 1.00 74.88 92 ILE A N 1
ATOM 753 C CA . ILE A 1 92 ? 4.416 -4.825 0.101 1.00 74.88 92 ILE A CA 1
ATOM 754 C C . ILE A 1 92 ? 4.695 -6.304 0.388 1.00 74.88 92 ILE A C 1
ATOM 756 O O . ILE A 1 92 ? 5.565 -6.891 -0.249 1.00 74.88 92 ILE A O 1
ATOM 760 N N . MET A 1 93 ? 3.928 -6.940 1.280 1.00 73.06 93 MET A N 1
ATOM 761 C CA . MET A 1 93 ? 4.073 -8.374 1.547 1.00 73.06 93 MET A CA 1
ATOM 762 C C . MET A 1 93 ? 3.831 -9.221 0.292 1.00 73.06 93 MET A C 1
ATOM 764 O O . MET A 1 93 ? 4.628 -10.109 0.002 1.00 73.06 93 MET A O 1
ATOM 768 N N . ILE A 1 94 ? 2.775 -8.938 -0.478 1.00 78.31 94 ILE A N 1
ATOM 769 C CA . ILE A 1 94 ? 2.480 -9.646 -1.735 1.00 78.31 94 ILE A CA 1
ATOM 770 C C . ILE A 1 94 ? 3.618 -9.465 -2.747 1.00 78.31 94 ILE A C 1
ATOM 772 O O . ILE A 1 94 ? 4.071 -10.437 -3.348 1.00 78.31 94 ILE A O 1
ATOM 776 N N . GLN A 1 95 ? 4.107 -8.238 -2.906 1.00 76.94 95 GLN A N 1
ATOM 777 C CA . GLN A 1 95 ? 5.186 -7.898 -3.832 1.00 76.94 95 GLN A CA 1
ATOM 778 C C . GLN A 1 95 ? 6.495 -8.605 -3.448 1.00 76.94 95 GLN A C 1
ATOM 780 O O . GLN A 1 95 ? 7.159 -9.180 -4.307 1.00 76.94 95 GLN A O 1
ATOM 785 N N . ILE A 1 96 ? 6.831 -8.665 -2.154 1.00 71.31 96 ILE A N 1
ATOM 786 C CA . ILE A 1 96 ? 7.995 -9.412 -1.648 1.00 71.31 96 ILE A CA 1
ATOM 787 C C . ILE A 1 96 ? 7.849 -10.915 -1.915 1.00 71.31 96 ILE A C 1
ATOM 789 O O . ILE A 1 96 ? 8.807 -11.549 -2.357 1.00 71.31 96 ILE A O 1
ATOM 793 N N . ILE A 1 97 ? 6.658 -11.485 -1.693 1.00 75.06 97 ILE A N 1
ATOM 794 C CA . ILE A 1 97 ? 6.378 -12.906 -1.961 1.00 75.06 97 ILE A CA 1
ATOM 795 C C . ILE A 1 97 ? 6.597 -13.252 -3.439 1.00 75.06 97 ILE A C 1
ATOM 797 O O . ILE A 1 97 ? 6.971 -14.380 -3.743 1.00 75.06 97 ILE A O 1
ATOM 801 N N . ILE A 1 98 ? 6.395 -12.304 -4.355 1.00 79.19 98 ILE A N 1
ATOM 802 C CA . ILE A 1 98 ? 6.630 -12.501 -5.792 1.00 79.19 98 ILE A CA 1
ATOM 803 C C . ILE A 1 98 ? 8.101 -12.282 -6.150 1.00 79.19 98 ILE A C 1
ATOM 805 O O . ILE A 1 98 ? 8.681 -13.069 -6.898 1.00 79.19 98 ILE A O 1
ATOM 809 N N . LEU A 1 99 ? 8.713 -11.224 -5.617 1.00 75.50 99 LEU A N 1
ATOM 810 C CA . LEU A 1 99 ? 10.092 -10.851 -5.921 1.00 75.50 99 LEU A CA 1
ATOM 811 C C . LEU A 1 99 ? 11.105 -11.872 -5.399 1.00 75.50 99 LEU A C 1
ATOM 813 O O . LEU A 1 99 ? 12.064 -12.174 -6.104 1.00 75.50 99 LEU A O 1
ATOM 817 N N . ALA A 1 100 ? 10.904 -12.429 -4.201 1.00 72.19 100 ALA A N 1
ATOM 818 C CA . ALA A 1 100 ? 11.869 -13.348 -3.599 1.00 72.19 100 ALA A CA 1
ATOM 819 C C . ALA A 1 100 ? 12.081 -14.638 -4.428 1.00 72.19 100 ALA A C 1
ATOM 821 O O . ALA A 1 100 ? 13.232 -14.952 -4.738 1.00 72.19 100 ALA A O 1
ATOM 822 N N . PRO A 1 101 ? 11.036 -15.362 -4.878 1.00 74.38 101 PRO A N 1
ATOM 823 C CA . PRO A 1 101 ? 11.198 -16.487 -5.800 1.00 74.38 101 PRO A CA 1
ATOM 824 C C . PRO A 1 101 ? 11.788 -16.075 -7.149 1.00 74.38 101 PRO A C 1
ATOM 826 O O . PRO A 1 101 ? 12.638 -16.786 -7.680 1.00 74.38 101 PRO A O 1
ATOM 829 N N . LEU A 1 102 ? 11.370 -14.928 -7.697 1.00 75.56 102 LEU A N 1
ATOM 830 C CA . LEU A 1 102 ? 11.890 -14.432 -8.973 1.00 75.56 102 LEU A CA 1
ATOM 831 C C . LEU A 1 102 ? 13.408 -14.203 -8.893 1.00 75.56 102 LEU A C 1
ATOM 833 O O . LEU A 1 102 ? 14.147 -14.608 -9.790 1.00 75.56 102 LEU A O 1
ATOM 837 N N . TYR A 1 103 ? 13.871 -13.626 -7.781 1.00 74.00 103 TYR A N 1
ATOM 838 C CA . TYR A 1 103 ? 15.285 -13.401 -7.496 1.00 74.00 103 TYR A CA 1
ATOM 839 C C . TYR A 1 103 ? 16.054 -14.720 -7.385 1.00 74.00 103 TYR A C 1
ATOM 841 O O . TYR A 1 103 ? 17.125 -14.853 -7.968 1.00 74.00 103 TYR A O 1
ATOM 849 N N . LEU A 1 104 ? 15.493 -15.720 -6.699 1.00 71.81 104 LEU A N 1
ATOM 850 C CA . LEU A 1 104 ? 16.124 -17.037 -6.563 1.00 71.81 104 LEU A CA 1
ATOM 851 C C . LEU A 1 104 ? 16.251 -17.780 -7.902 1.00 71.81 104 LEU A C 1
ATOM 853 O O . LEU A 1 104 ? 17.234 -18.485 -8.110 1.00 71.81 104 LEU A O 1
ATOM 857 N N . ILE A 1 105 ? 15.277 -17.627 -8.804 1.00 79.31 105 ILE A N 1
ATOM 858 C CA . ILE A 1 105 ? 15.270 -18.305 -10.109 1.00 79.31 105 ILE A CA 1
ATOM 859 C C . ILE A 1 105 ? 16.212 -17.615 -11.101 1.00 79.31 105 ILE A C 1
ATOM 861 O O . ILE A 1 105 ? 16.931 -18.285 -11.838 1.00 79.31 105 ILE A O 1
ATOM 865 N N . MET A 1 106 ? 16.190 -16.282 -11.148 1.00 76.69 106 MET A N 1
ATOM 866 C CA . MET A 1 106 ? 16.898 -15.499 -12.169 1.00 76.69 106 MET A CA 1
ATOM 867 C C . MET A 1 106 ? 18.265 -14.980 -11.698 1.00 76.69 106 MET A C 1
ATOM 869 O O . MET A 1 106 ? 19.058 -14.501 -12.507 1.00 76.69 106 MET A O 1
ATOM 873 N N . GLY A 1 107 ? 18.569 -15.083 -10.401 1.00 70.56 107 GLY A N 1
ATOM 874 C CA . GLY A 1 107 ? 19.831 -14.682 -9.776 1.00 70.56 107 GLY A CA 1
ATOM 875 C C . GLY A 1 107 ? 19.983 -13.168 -9.612 1.00 70.56 107 GLY A C 1
ATOM 876 O O . GLY A 1 107 ? 20.234 -12.693 -8.509 1.00 70.56 107 GLY A O 1
ATOM 877 N N . LYS A 1 108 ? 19.820 -12.398 -10.695 1.00 72.88 108 LYS A N 1
ATOM 878 C CA . LYS A 1 108 ? 19.807 -10.928 -10.676 1.00 72.88 108 LYS A CA 1
ATOM 879 C C . LYS A 1 108 ? 18.518 -10.408 -11.300 1.00 72.88 108 LYS A C 1
ATOM 881 O O . LYS A 1 108 ? 18.184 -10.762 -12.426 1.00 72.88 108 LYS A O 1
ATOM 886 N N . ILE A 1 109 ? 17.819 -9.539 -10.574 1.00 68.81 109 ILE A N 1
ATOM 887 C CA . ILE A 1 109 ? 16.671 -8.801 -11.102 1.00 68.81 109 ILE A CA 1
ATOM 888 C C . ILE A 1 109 ? 17.187 -7.443 -11.563 1.00 68.81 109 ILE A C 1
ATOM 890 O O . ILE A 1 109 ? 17.510 -6.582 -10.747 1.00 68.81 109 ILE A O 1
ATOM 894 N N . GLU A 1 110 ? 17.289 -7.255 -12.874 1.00 70.69 110 GLU A N 1
ATOM 895 C CA . GLU A 1 110 ? 17.542 -5.929 -13.428 1.00 70.69 110 GLU A CA 1
ATOM 896 C C . GLU A 1 110 ? 16.289 -5.058 -13.280 1.00 70.69 110 GLU A C 1
ATOM 898 O O . GLU A 1 110 ? 15.160 -5.537 -13.407 1.00 70.69 110 GLU A O 1
ATOM 903 N N . TYR A 1 111 ? 16.470 -3.758 -13.050 1.00 69.62 111 TYR A N 1
ATOM 904 C CA . TYR A 1 111 ? 15.358 -2.812 -12.950 1.00 69.62 111 TYR A CA 1
ATOM 905 C C . TYR A 1 111 ? 14.813 -2.454 -14.347 1.00 69.62 111 TYR A C 1
ATOM 907 O O . TYR A 1 111 ? 14.955 -1.329 -14.831 1.00 69.62 111 TYR A O 1
ATOM 915 N N . THR A 1 112 ? 14.228 -3.441 -15.033 1.00 82.94 112 THR A N 1
ATOM 916 C CA . THR A 1 112 ? 13.654 -3.299 -16.380 1.00 82.94 112 THR A CA 1
ATOM 917 C C . THR A 1 112 ? 12.132 -3.342 -16.353 1.00 82.94 112 THR A C 1
ATOM 919 O O . THR A 1 112 ? 11.505 -3.909 -15.455 1.00 82.94 112 THR A O 1
ATOM 922 N N . PHE A 1 113 ? 11.516 -2.742 -17.374 1.00 81.75 113 PHE A N 1
ATOM 923 C CA . PHE A 1 113 ? 10.060 -2.693 -17.499 1.00 81.75 113 PHE A CA 1
ATOM 924 C C . PHE A 1 113 ? 9.440 -4.091 -17.608 1.00 81.75 113 PHE A C 1
ATOM 926 O O . PHE A 1 113 ? 8.399 -4.348 -17.014 1.00 81.75 113 PHE A O 1
ATOM 933 N N . ALA A 1 114 ? 10.109 -5.022 -18.294 1.00 85.88 114 ALA A N 1
ATOM 934 C CA . ALA A 1 114 ? 9.631 -6.393 -18.440 1.00 85.88 114 ALA A CA 1
ATOM 935 C C . ALA A 1 114 ? 9.526 -7.117 -17.086 1.00 85.88 114 ALA A C 1
ATOM 937 O O . ALA A 1 114 ? 8.484 -7.700 -16.788 1.00 85.88 114 ALA A O 1
ATOM 938 N N . TYR A 1 115 ? 10.560 -7.027 -16.239 1.00 83.00 115 TYR A N 1
ATOM 939 C CA . TYR A 1 115 ? 10.514 -7.611 -14.894 1.00 83.00 115 TYR A CA 1
ATOM 940 C C . TYR A 1 115 ? 9.460 -6.935 -14.020 1.00 83.00 115 TYR A C 1
ATOM 942 O O . TYR A 1 115 ? 8.692 -7.625 -13.349 1.00 83.00 115 TYR A O 1
ATOM 950 N N . GLY A 1 116 ? 9.353 -5.604 -14.098 1.00 82.69 116 GLY A N 1
ATOM 951 C CA . GLY A 1 116 ? 8.286 -4.857 -13.436 1.00 82.69 116 GLY A CA 1
ATOM 952 C C . GLY A 1 116 ? 6.894 -5.366 -13.820 1.00 82.69 116 GLY A C 1
ATOM 953 O O . GLY A 1 116 ? 6.083 -5.661 -12.947 1.00 82.69 116 GLY A O 1
ATOM 954 N N . MET A 1 117 ? 6.630 -5.561 -15.112 1.00 89.31 117 MET A N 1
ATOM 955 C CA . MET A 1 117 ? 5.341 -6.058 -15.603 1.00 89.31 117 MET A CA 1
ATOM 956 C C . MET A 1 117 ? 5.024 -7.481 -15.130 1.00 89.31 117 MET A C 1
ATOM 958 O O . MET A 1 117 ? 3.879 -7.764 -14.772 1.00 89.31 117 MET A O 1
ATOM 962 N N . ILE A 1 118 ? 6.012 -8.379 -15.084 1.00 88.69 118 ILE A N 1
ATOM 963 C CA . ILE A 1 118 ? 5.829 -9.741 -14.549 1.00 88.69 118 ILE A CA 1
ATOM 964 C C . ILE A 1 118 ? 5.413 -9.674 -13.076 1.00 88.69 118 ILE A C 1
ATOM 966 O O . ILE A 1 118 ? 4.435 -10.299 -12.667 1.00 88.69 118 ILE A O 1
ATOM 970 N N . VAL A 1 119 ? 6.123 -8.866 -12.290 1.00 86.38 119 VAL A N 1
ATOM 971 C CA . VAL A 1 119 ? 5.852 -8.697 -10.861 1.00 86.38 119 VAL A CA 1
ATOM 972 C C . VAL A 1 119 ? 4.466 -8.078 -10.636 1.00 86.38 119 VAL A C 1
ATOM 974 O O . VAL A 1 119 ? 3.684 -8.597 -9.841 1.00 86.38 119 VAL A O 1
ATOM 977 N N . GLN A 1 120 ? 4.097 -7.047 -11.402 1.00 90.81 120 GLN A N 1
ATOM 978 C CA . GLN A 1 120 ? 2.788 -6.393 -11.296 1.00 90.81 120 GLN A CA 1
ATOM 979 C C . GLN A 1 120 ? 1.620 -7.302 -11.687 1.00 90.81 120 GLN A C 1
ATOM 981 O O . GLN A 1 120 ? 0.582 -7.311 -11.022 1.00 90.81 120 GLN A O 1
ATOM 986 N N . THR A 1 121 ? 1.770 -8.081 -12.758 1.00 92.38 121 THR A N 1
ATOM 987 C CA . THR A 1 121 ? 0.722 -9.003 -13.224 1.00 92.38 121 THR A CA 1
ATOM 988 C C . THR A 1 121 ? 0.510 -10.159 -12.245 1.00 92.38 121 THR A C 1
ATOM 990 O O . THR A 1 121 ? -0.636 -10.482 -11.907 1.00 92.38 121 THR A O 1
ATOM 993 N N . ALA A 1 122 ? 1.591 -10.733 -11.709 1.00 89.00 122 ALA A N 1
ATOM 994 C CA . ALA A 1 122 ? 1.516 -11.701 -10.618 1.00 89.00 122 ALA A CA 1
ATOM 995 C C . ALA A 1 122 ? 0.885 -11.079 -9.356 1.00 89.00 122 ALA A C 1
ATOM 997 O O . ALA A 1 122 ? -0.001 -11.684 -8.749 1.00 89.00 122 ALA A O 1
ATOM 998 N N . GLY A 1 123 ? 1.262 -9.841 -9.018 1.00 89.25 123 GLY A N 1
ATOM 999 C CA . GLY A 1 123 ? 0.739 -9.078 -7.880 1.00 89.25 123 GLY A CA 1
ATOM 1000 C C . GLY A 1 123 ? -0.768 -8.903 -7.940 1.00 89.25 123 GLY A C 1
ATOM 1001 O O . GLY A 1 123 ? -1.476 -9.292 -7.010 1.00 89.25 123 GLY A O 1
ATOM 1002 N N . ILE A 1 124 ? -1.283 -8.422 -9.073 1.00 92.50 124 ILE A N 1
ATOM 1003 C CA . ILE A 1 124 ? -2.727 -8.273 -9.299 1.00 92.50 124 ILE A CA 1
ATOM 1004 C C . ILE A 1 124 ? -3.439 -9.618 -9.158 1.00 92.50 124 ILE A C 1
ATOM 1006 O O . ILE A 1 124 ? -4.497 -9.688 -8.534 1.00 92.50 124 ILE A O 1
ATOM 1010 N N . THR A 1 125 ? -2.860 -10.693 -9.694 1.00 91.19 125 THR A N 1
ATOM 1011 C CA . THR A 1 125 ? -3.456 -12.033 -9.617 1.00 91.19 125 THR A CA 1
ATOM 1012 C C . THR A 1 125 ? -3.606 -12.490 -8.163 1.00 91.19 125 THR A C 1
ATOM 1014 O O . THR A 1 125 ? -4.690 -12.918 -7.760 1.00 91.19 125 THR A O 1
ATOM 1017 N N . ILE A 1 126 ? -2.561 -12.332 -7.345 1.00 85.81 126 ILE A N 1
ATOM 1018 C CA . ILE A 1 126 ? -2.607 -12.667 -5.914 1.00 85.81 126 ILE A CA 1
ATOM 1019 C C . ILE A 1 126 ? -3.591 -11.758 -5.173 1.00 85.81 126 ILE A C 1
ATOM 1021 O O . ILE A 1 126 ? -4.388 -12.253 -4.377 1.00 85.81 126 ILE A O 1
ATOM 1025 N N . VAL A 1 127 ? -3.601 -10.452 -5.458 1.00 87.56 127 VAL A N 1
ATOM 1026 C CA . VAL A 1 127 ? -4.550 -9.503 -4.852 1.00 87.56 127 VAL A CA 1
ATOM 1027 C C . VAL A 1 127 ? -5.994 -9.894 -5.170 1.00 87.56 127 VAL A C 1
ATOM 1029 O O . VAL A 1 127 ? -6.832 -9.885 -4.273 1.00 87.56 127 VAL A O 1
ATOM 1032 N N . LEU A 1 128 ? -6.304 -10.298 -6.404 1.00 89.00 128 LEU A N 1
ATOM 1033 C CA . LEU A 1 128 ? -7.646 -10.753 -6.783 1.00 89.00 128 LEU A CA 1
ATOM 1034 C C . LEU A 1 128 ? -8.063 -12.015 -6.020 1.00 89.00 128 LEU A C 1
ATOM 1036 O O . LEU A 1 128 ? -9.198 -12.097 -5.542 1.00 89.00 128 LEU A O 1
ATOM 1040 N N . ILE A 1 129 ? -7.150 -12.978 -5.863 1.00 82.94 129 ILE A N 1
ATOM 1041 C CA . ILE A 1 129 ? -7.377 -14.176 -5.044 1.00 82.94 129 ILE A CA 1
ATOM 1042 C C . ILE A 1 129 ? -7.627 -13.762 -3.587 1.00 82.94 129 ILE A C 1
ATOM 1044 O O . ILE A 1 129 ? -8.633 -14.155 -2.996 1.00 82.94 129 ILE A O 1
ATOM 1048 N N . MET A 1 130 ? -6.772 -12.906 -3.026 1.00 81.19 130 MET A N 1
ATOM 1049 C CA . MET A 1 130 ? -6.886 -12.410 -1.656 1.00 81.19 130 MET A CA 1
ATOM 1050 C C . MET A 1 130 ? -8.237 -11.713 -1.426 1.00 81.19 130 MET A C 1
ATOM 1052 O O . MET A 1 130 ? -8.958 -12.039 -0.487 1.00 81.19 130 MET A O 1
ATOM 1056 N N . VAL A 1 131 ? -8.635 -10.809 -2.322 1.00 82.44 131 VAL A N 1
ATOM 1057 C CA . VAL A 1 131 ? -9.894 -10.056 -2.237 1.00 82.44 131 VAL A CA 1
ATOM 1058 C C . VAL A 1 131 ? -11.120 -10.963 -2.360 1.00 82.44 131 VAL A C 1
ATOM 1060 O O . VAL A 1 131 ? -12.147 -10.717 -1.714 1.00 82.44 131 VAL A O 1
ATOM 1063 N N . LYS A 1 132 ? -11.043 -12.023 -3.171 1.00 81.25 132 LYS A N 1
ATOM 1064 C CA . LYS A 1 132 ? -12.153 -12.960 -3.366 1.00 81.25 132 LYS A CA 1
ATOM 1065 C C . LYS A 1 132 ? -12.307 -13.927 -2.194 1.00 81.25 132 LYS A C 1
ATOM 1067 O O . LYS A 1 132 ? -13.427 -14.113 -1.723 1.00 81.25 132 LYS A O 1
ATOM 1072 N N . PHE A 1 133 ? -11.211 -14.519 -1.728 1.00 75.69 133 PHE A N 1
ATOM 1073 C CA . PHE A 1 133 ? -11.251 -15.651 -0.800 1.00 75.69 133 PHE A CA 1
ATOM 1074 C C . PHE A 1 133 ? -11.011 -15.272 0.661 1.00 75.69 133 PHE A C 1
ATOM 1076 O O . PHE A 1 133 ? -11.521 -15.953 1.546 1.00 75.69 133 PHE A O 1
ATOM 1083 N N . ILE A 1 134 ? -10.284 -14.186 0.937 1.00 71.50 134 ILE A N 1
ATOM 1084 C CA . ILE A 1 134 ? -9.918 -13.813 2.305 1.00 71.50 134 ILE A CA 1
ATOM 1085 C C . ILE A 1 134 ? -10.870 -12.713 2.809 1.00 71.50 134 ILE A C 1
ATOM 1087 O O . ILE A 1 134 ? -11.040 -11.676 2.156 1.00 71.50 134 ILE A O 1
ATOM 1091 N N . PRO A 1 135 ? -11.523 -12.890 3.973 1.00 69.62 135 PRO A N 1
ATOM 1092 C CA . PRO A 1 135 ? -12.379 -11.870 4.572 1.00 69.62 135 PRO A CA 1
ATOM 1093 C C . PRO A 1 135 ? -11.539 -10.804 5.299 1.00 69.62 135 PRO A C 1
ATOM 1095 O O . PRO A 1 135 ? -11.587 -10.658 6.519 1.00 69.62 135 PRO A O 1
ATOM 1098 N N . ILE A 1 136 ? -10.751 -10.038 4.536 1.00 70.38 136 ILE A N 1
ATOM 1099 C CA . ILE A 1 136 ? -9.826 -9.017 5.068 1.00 70.38 136 ILE A CA 1
ATOM 1100 C C . ILE A 1 136 ? -10.575 -7.898 5.822 1.00 70.38 136 ILE A C 1
ATOM 1102 O O . ILE A 1 136 ? -10.032 -7.266 6.721 1.00 70.38 136 ILE A O 1
ATOM 1106 N N . ASN A 1 137 ? -11.857 -7.683 5.525 1.00 70.19 137 ASN A N 1
ATOM 1107 C CA . ASN A 1 137 ? -12.720 -6.750 6.255 1.00 70.19 137 ASN A CA 1
ATOM 1108 C C . ASN A 1 137 ? -12.846 -7.069 7.758 1.00 70.19 137 ASN A C 1
ATOM 1110 O O . ASN A 1 137 ? -13.086 -6.163 8.556 1.00 70.19 137 ASN A O 1
ATOM 1114 N N . ILE A 1 138 ? -12.690 -8.335 8.162 1.00 66.12 138 ILE A N 1
ATOM 1115 C CA . ILE A 1 138 ? -12.701 -8.729 9.579 1.00 66.12 138 ILE A CA 1
ATOM 1116 C C . ILE A 1 138 ? -11.494 -8.125 10.302 1.00 66.12 138 ILE A C 1
ATOM 1118 O O . ILE A 1 138 ? -11.646 -7.623 11.414 1.00 66.12 138 ILE A O 1
ATOM 1122 N N . LEU A 1 139 ? -10.327 -8.107 9.648 1.00 65.25 139 LEU A N 1
ATOM 1123 C CA . LEU A 1 139 ? -9.097 -7.532 10.191 1.00 65.25 139 LEU A CA 1
ATOM 1124 C C . LEU A 1 139 ? -9.276 -6.037 10.481 1.00 65.25 139 LEU A C 1
ATOM 1126 O O . LEU A 1 139 ? -9.000 -5.585 11.588 1.00 65.25 139 LEU A O 1
ATOM 1130 N N . PHE A 1 140 ? -9.826 -5.287 9.523 1.00 69.94 140 PHE A N 1
ATOM 1131 C CA . PHE A 1 140 ? -10.085 -3.858 9.702 1.00 69.94 140 PHE A CA 1
ATOM 1132 C C . PHE A 1 140 ? -11.101 -3.584 10.820 1.00 69.94 140 PHE A C 1
ATOM 1134 O O . PHE A 1 140 ? -10.848 -2.766 11.703 1.00 69.94 140 PHE A O 1
ATOM 1141 N N . ASN A 1 141 ? -12.217 -4.321 10.842 1.00 69.00 141 ASN A N 1
ATOM 1142 C CA . ASN A 1 141 ? -13.237 -4.179 11.884 1.00 69.00 141 ASN A CA 1
ATOM 1143 C C . ASN A 1 141 ? -12.698 -4.514 13.287 1.00 69.00 141 ASN A C 1
ATOM 1145 O O . ASN A 1 141 ? -13.149 -3.930 14.272 1.00 69.00 141 ASN A O 1
ATOM 1149 N N . TYR A 1 142 ? -11.760 -5.458 13.393 1.00 65.19 142 TYR A N 1
ATOM 1150 C CA . TYR A 1 142 ? -11.121 -5.820 14.657 1.00 65.19 142 TYR A CA 1
ATOM 1151 C C . TYR A 1 142 ? -10.214 -4.694 15.178 1.00 65.19 142 TYR A C 1
ATOM 1153 O O . TYR A 1 142 ? -10.302 -4.330 16.353 1.00 65.19 142 TYR A O 1
ATOM 1161 N N . ILE A 1 143 ? -9.414 -4.089 14.291 1.00 65.44 143 ILE A N 1
ATOM 1162 C CA . ILE A 1 143 ? -8.549 -2.939 14.606 1.00 65.44 143 ILE A CA 1
ATOM 1163 C C . ILE A 1 143 ? -9.387 -1.725 15.025 1.00 65.44 143 ILE A C 1
ATOM 1165 O O . ILE A 1 143 ? -9.071 -1.056 16.008 1.00 65.44 143 ILE A O 1
ATOM 1169 N N . GLU A 1 144 ? -10.479 -1.455 14.307 1.00 68.69 144 GLU A N 1
ATOM 1170 C CA . GLU A 1 144 ? -11.354 -0.314 14.579 1.00 68.69 144 GLU A CA 1
ATOM 1171 C C . GLU A 1 144 ? -12.057 -0.436 15.940 1.00 68.69 144 GLU A C 1
ATOM 1173 O O . GLU A 1 144 ? -12.132 0.547 16.678 1.00 68.69 144 GLU A O 1
ATOM 1178 N N . LYS A 1 145 ? -12.572 -1.628 16.279 1.00 67.38 145 LYS A N 1
ATOM 1179 C CA . LYS A 1 145 ? -13.525 -1.792 17.388 1.00 67.38 145 LYS A CA 1
ATOM 1180 C C . LYS A 1 145 ? -12.934 -2.160 18.743 1.00 67.38 145 LYS A C 1
ATOM 1182 O O . LYS A 1 145 ? -13.620 -1.922 19.732 1.00 67.38 145 LYS A O 1
ATOM 1187 N N . LYS A 1 146 ? -11.767 -2.809 18.827 1.00 56.22 146 LYS A N 1
ATOM 1188 C CA . LYS A 1 146 ? -11.401 -3.494 20.084 1.00 56.22 146 LYS A CA 1
ATOM 1189 C C . LYS A 1 146 ? -9.991 -3.304 20.620 1.00 56.22 146 LYS A C 1
ATOM 1191 O O . LYS A 1 146 ? -9.746 -3.795 21.715 1.00 56.22 146 LYS A O 1
ATOM 1196 N N . ASN A 1 147 ? -9.058 -2.642 19.930 1.00 59.06 147 ASN A N 1
ATOM 1197 C CA . ASN A 1 147 ? -7.673 -2.748 20.394 1.00 59.06 147 ASN A CA 1
ATOM 1198 C C . ASN A 1 147 ? -6.799 -1.509 20.137 1.00 59.06 147 ASN A C 1
ATOM 1200 O O . ASN A 1 147 ? -6.216 -1.352 19.063 1.00 59.06 147 ASN A O 1
ATOM 1204 N N . GLN A 1 148 ? -6.653 -0.656 21.164 1.00 63.72 148 GLN A N 1
ATOM 1205 C CA . GLN A 1 148 ? -5.680 0.448 21.166 1.00 63.72 148 GLN A CA 1
ATOM 1206 C C . GLN A 1 148 ? -4.252 -0.058 20.911 1.00 63.72 148 GLN A C 1
ATOM 1208 O O . GLN A 1 148 ? -3.509 0.583 20.176 1.00 63.72 148 GLN A O 1
ATOM 1213 N N . VAL A 1 149 ? -3.890 -1.239 21.426 1.00 60.22 149 VAL A N 1
ATOM 1214 C CA . VAL A 1 149 ? -2.565 -1.844 21.205 1.00 60.22 149 VAL A CA 1
ATOM 1215 C C . VAL A 1 149 ? -2.348 -2.163 19.726 1.00 60.22 149 VAL A C 1
ATOM 1217 O O . VAL A 1 149 ? -1.275 -1.919 19.188 1.00 60.22 149 VAL A O 1
ATOM 1220 N N . PHE A 1 150 ? -3.379 -2.643 19.030 1.00 58.34 150 PHE A N 1
ATOM 1221 C CA . PHE A 1 150 ? -3.268 -2.992 17.612 1.00 58.34 150 PHE A CA 1
ATOM 1222 C C . PHE A 1 150 ? -3.188 -1.753 16.717 1.00 58.34 150 PHE A C 1
ATOM 1224 O O . PHE A 1 150 ? -2.434 -1.748 15.750 1.00 58.34 150 PHE A O 1
ATOM 1231 N N . LYS A 1 151 ? -3.897 -0.670 17.072 1.00 64.06 151 LYS A N 1
ATOM 1232 C CA . LYS A 1 151 ? -3.718 0.639 16.423 1.00 64.06 151 LYS A CA 1
ATOM 1233 C C . LYS A 1 151 ? -2.274 1.132 16.549 1.00 64.06 151 LYS A C 1
ATOM 1235 O O . LYS A 1 151 ? -1.731 1.658 15.585 1.00 64.06 151 LYS A O 1
ATOM 1240 N N . ILE A 1 152 ? -1.652 0.920 17.705 1.00 63.06 152 ILE A N 1
ATOM 1241 C CA . ILE A 1 152 ? -0.265 1.320 17.968 1.00 63.06 152 ILE A CA 1
ATOM 1242 C C . ILE A 1 152 ? 0.715 0.456 17.174 1.00 63.06 152 ILE A C 1
ATOM 1244 O O . ILE A 1 152 ? 1.573 1.007 16.500 1.00 63.06 152 ILE A O 1
ATOM 1248 N N . ILE A 1 153 ? 0.520 -0.865 17.133 1.00 62.12 153 ILE A N 1
ATOM 1249 C CA . ILE A 1 153 ? 1.304 -1.755 16.260 1.00 62.12 153 ILE A CA 1
ATOM 1250 C C . ILE A 1 153 ? 1.182 -1.318 14.793 1.00 62.12 153 ILE A C 1
ATOM 1252 O O . ILE A 1 153 ? 2.176 -1.280 14.074 1.00 62.12 153 ILE A O 1
ATOM 1256 N N . CYS A 1 154 ? -0.017 -0.945 14.335 1.00 62.16 154 CYS A N 1
ATOM 1257 C CA . CYS A 1 154 ? -0.188 -0.408 12.989 1.00 62.16 154 CYS A CA 1
ATOM 1258 C C . CYS A 1 154 ? 0.610 0.884 12.783 1.00 62.16 154 CYS A C 1
ATOM 1260 O O . CYS A 1 154 ? 1.223 0.996 11.729 1.00 62.16 154 CYS A O 1
ATOM 1262 N N . ILE A 1 155 ? 0.626 1.807 13.758 1.00 63.72 155 ILE A N 1
ATOM 1263 C CA . ILE A 1 155 ? 1.426 3.048 13.731 1.00 63.72 155 ILE A CA 1
ATOM 1264 C C . ILE A 1 155 ? 2.926 2.739 13.655 1.00 63.72 155 ILE A C 1
ATOM 1266 O O . ILE A 1 155 ? 3.622 3.302 12.811 1.00 63.72 155 ILE A O 1
ATOM 1270 N N . ASP A 1 156 ? 3.404 1.803 14.470 1.00 63.81 156 ASP A N 1
ATOM 1271 C CA . ASP A 1 156 ? 4.797 1.356 14.480 1.00 63.81 156 ASP A CA 1
ATOM 1272 C C . ASP A 1 156 ? 5.202 0.780 13.116 1.00 63.81 156 ASP A C 1
ATOM 1274 O O . ASP A 1 156 ? 6.248 1.130 12.568 1.00 63.81 156 ASP A O 1
ATOM 1278 N N . ILE A 1 157 ? 4.329 -0.024 12.501 1.00 63.84 157 ILE A N 1
ATOM 1279 C CA . ILE A 1 157 ? 4.551 -0.539 11.147 1.00 63.84 157 ILE A CA 1
ATOM 1280 C C . ILE A 1 157 ? 4.607 0.602 10.116 1.00 63.84 157 ILE A C 1
ATOM 1282 O O . ILE A 1 157 ? 5.426 0.522 9.203 1.00 63.84 157 ILE A O 1
ATOM 1286 N N . ILE A 1 158 ? 3.820 1.683 10.252 1.00 60.09 158 ILE A N 1
ATOM 1287 C CA . ILE A 1 158 ? 3.950 2.863 9.364 1.00 60.09 158 ILE A CA 1
ATOM 1288 C C . ILE A 1 158 ? 5.354 3.417 9.454 1.00 60.09 158 ILE A C 1
ATOM 1290 O O . ILE A 1 158 ? 5.977 3.641 8.427 1.00 60.09 158 ILE A O 1
ATOM 1294 N N . VAL A 1 159 ? 5.822 3.668 10.677 1.00 64.19 159 VAL A N 1
ATOM 1295 C CA . VAL A 1 159 ? 7.098 4.332 10.924 1.00 64.19 159 VAL A CA 1
ATOM 1296 C C . VAL A 1 159 ? 8.218 3.503 10.302 1.00 64.19 159 VAL A C 1
ATOM 1298 O O . VAL A 1 159 ? 9.033 4.043 9.559 1.00 64.19 159 VAL A O 1
ATOM 1301 N N . VAL A 1 160 ? 8.181 2.182 10.494 1.00 64.56 160 VAL A N 1
ATOM 1302 C CA . VAL A 1 160 ? 9.132 1.243 9.886 1.00 64.56 160 VAL A CA 1
ATOM 1303 C C . VAL A 1 160 ? 9.048 1.246 8.359 1.00 64.56 160 VAL A C 1
ATOM 1305 O O . VAL A 1 160 ? 10.073 1.374 7.694 1.00 64.56 160 VAL A O 1
ATOM 1308 N N . VAL A 1 161 ? 7.852 1.130 7.775 1.00 62.06 161 VAL A N 1
ATOM 1309 C CA . VAL A 1 161 ? 7.679 1.126 6.311 1.00 62.06 161 VAL A CA 1
ATOM 1310 C C . VAL A 1 161 ? 8.147 2.449 5.710 1.00 62.06 161 VAL A C 1
ATOM 1312 O O . VAL A 1 161 ? 8.831 2.456 4.692 1.00 62.06 161 VAL A O 1
ATOM 1315 N N . TRP A 1 162 ? 7.833 3.571 6.353 1.00 62.53 162 TRP A N 1
ATOM 1316 C CA . TRP A 1 162 ? 8.242 4.899 5.912 1.00 62.53 162 TRP A CA 1
ATOM 1317 C C . TRP A 1 162 ? 9.761 5.065 5.969 1.00 62.53 162 TRP A C 1
ATOM 1319 O O . TRP A 1 162 ? 10.344 5.606 5.036 1.00 62.53 162 TRP A O 1
ATOM 1329 N N . MET A 1 163 ? 10.411 4.524 7.005 1.00 62.94 163 MET A N 1
ATOM 1330 C CA . MET A 1 163 ? 11.872 4.469 7.108 1.00 62.94 163 MET A CA 1
ATOM 1331 C C . MET A 1 163 ? 12.495 3.612 6.008 1.00 62.94 163 MET A C 1
ATOM 1333 O O . MET A 1 163 ? 13.447 4.041 5.369 1.00 62.94 163 MET A O 1
ATOM 1337 N N . ILE A 1 164 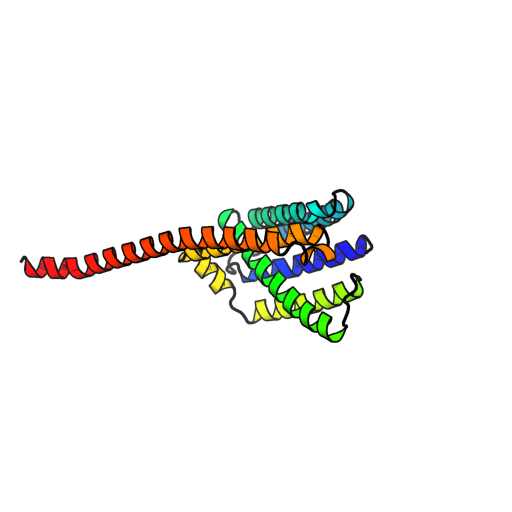? 11.960 2.418 5.746 1.00 61.25 164 ILE A N 1
ATOM 1338 C CA . ILE A 1 164 ? 12.475 1.547 4.680 1.00 61.25 164 ILE A CA 1
ATOM 1339 C C . ILE A 1 164 ? 12.345 2.238 3.319 1.00 61.25 164 ILE A C 1
ATOM 1341 O O . ILE A 1 164 ? 13.278 2.211 2.521 1.00 61.25 164 ILE A O 1
ATOM 1345 N N . LEU A 1 165 ? 11.210 2.889 3.060 1.00 60.62 165 LEU A N 1
ATOM 1346 C CA . LEU A 1 165 ? 10.950 3.586 1.803 1.00 60.62 165 LEU A CA 1
ATOM 1347 C C . LEU A 1 165 ? 11.849 4.812 1.600 1.00 60.62 165 LEU A C 1
ATOM 1349 O O . LEU A 1 165 ? 12.279 5.067 0.474 1.00 60.62 165 LEU A O 1
ATOM 1353 N N . THR A 1 166 ? 12.158 5.567 2.656 1.00 59.56 166 THR A N 1
ATOM 1354 C CA . THR A 1 166 ? 13.113 6.680 2.558 1.00 59.56 166 THR A CA 1
ATOM 1355 C C . THR A 1 166 ? 14.544 6.172 2.385 1.00 59.56 166 THR A C 1
ATOM 1357 O O . THR A 1 166 ? 15.253 6.683 1.522 1.00 59.56 166 THR A O 1
ATOM 1360 N N . PHE A 1 167 ? 14.949 5.117 3.102 1.00 59.28 167 PHE A N 1
ATOM 1361 C CA . PHE A 1 167 ? 16.293 4.528 2.998 1.00 59.28 167 PHE A CA 1
ATOM 1362 C C . PHE A 1 167 ? 16.559 3.814 1.669 1.00 59.28 167 PHE A C 1
ATOM 1364 O O . PHE A 1 167 ? 17.651 3.924 1.119 1.00 59.28 167 PHE A O 1
ATOM 1371 N N . SER A 1 168 ? 15.564 3.119 1.117 1.00 53.12 168 SER A N 1
ATOM 1372 C CA . SER A 1 168 ? 15.671 2.414 -0.168 1.00 53.12 168 SER A CA 1
ATOM 1373 C C . SER A 1 168 ? 15.986 3.345 -1.345 1.00 53.12 168 SER A C 1
ATOM 1375 O O . SER A 1 168 ? 16.458 2.864 -2.373 1.00 53.12 168 SER A O 1
ATOM 1377 N N . ASN A 1 169 ? 15.724 4.649 -1.224 1.00 53.50 169 ASN A N 1
ATOM 1378 C CA . ASN A 1 169 ? 16.030 5.642 -2.255 1.00 53.50 169 ASN A CA 1
ATOM 1379 C C . ASN A 1 169 ? 17.414 6.298 -2.084 1.00 53.50 169 ASN A C 1
ATOM 1381 O O . ASN A 1 169 ? 17.750 7.189 -2.867 1.00 53.50 169 ASN A O 1
ATOM 1385 N N . VAL A 1 170 ? 18.195 5.901 -1.068 1.00 52.41 170 VAL A N 1
ATOM 1386 C CA . VAL A 1 170 ? 19.505 6.503 -0.764 1.00 52.41 170 VAL A CA 1
ATOM 1387 C C . VAL A 1 170 ? 20.663 5.735 -1.405 1.00 52.41 170 VAL A C 1
ATOM 1389 O O . VAL A 1 170 ? 21.513 6.393 -1.980 1.00 52.41 170 VAL A O 1
ATOM 1392 N N . ASP A 1 171 ? 20.683 4.401 -1.391 1.00 46.50 171 ASP A N 1
ATOM 1393 C CA . ASP A 1 171 ? 21.471 3.556 -2.311 1.00 46.50 171 ASP A CA 1
ATOM 1394 C C . ASP A 1 171 ? 21.233 2.078 -1.967 1.00 46.50 171 ASP A C 1
ATOM 1396 O O . ASP A 1 171 ? 21.179 1.719 -0.788 1.00 46.50 171 ASP A O 1
ATOM 1400 N N . PHE A 1 172 ? 21.103 1.200 -2.965 1.00 45.09 172 PHE A N 1
ATOM 1401 C CA . PHE A 1 172 ? 20.836 -0.230 -2.723 1.00 45.09 172 PHE A CA 1
ATOM 1402 C C . PHE A 1 172 ? 22.078 -0.969 -2.187 1.00 45.09 172 PHE A C 1
ATOM 1404 O O . PHE A 1 172 ? 21.939 -1.928 -1.428 1.00 45.09 172 PHE A O 1
ATOM 1411 N N . GLU A 1 173 ? 23.287 -0.500 -2.520 1.00 47.41 173 GLU A N 1
ATOM 1412 C CA . GLU A 1 173 ? 24.551 -1.019 -1.965 1.00 47.41 173 GLU A CA 1
ATOM 1413 C C . GLU A 1 173 ? 24.762 -0.596 -0.495 1.00 47.41 173 GLU A C 1
ATOM 1415 O O . GLU A 1 173 ? 25.267 -1.379 0.308 1.00 47.41 173 GLU A O 1
ATOM 1420 N N . GLY A 1 174 ? 24.259 0.577 -0.093 1.00 49.41 174 GLY A N 1
ATOM 1421 C CA . GLY A 1 174 ? 24.328 1.080 1.287 1.00 49.41 174 GLY A CA 1
ATOM 1422 C C . GLY A 1 174 ? 23.299 0.474 2.251 1.00 49.41 174 GLY A C 1
ATOM 1423 O O . GLY A 1 174 ? 23.334 0.750 3.449 1.00 49.41 174 GLY A O 1
ATOM 1424 N N . LEU A 1 175 ? 22.368 -0.356 1.766 1.00 44.50 175 LEU A N 1
ATOM 1425 C CA . LEU A 1 175 ? 21.322 -0.990 2.584 1.00 44.50 175 LEU A CA 1
ATOM 1426 C C . LEU A 1 175 ? 21.924 -1.988 3.597 1.00 44.50 175 LEU A C 1
ATOM 1428 O O . LEU A 1 175 ? 21.425 -2.122 4.714 1.00 44.50 175 LEU A O 1
ATOM 1432 N N . ILE A 1 176 ? 23.039 -2.632 3.228 1.00 43.62 176 ILE A N 1
ATOM 1433 C CA . ILE A 1 176 ? 23.809 -3.538 4.096 1.00 43.62 176 ILE A CA 1
ATOM 1434 C C . ILE A 1 176 ? 24.698 -2.747 5.076 1.00 43.62 176 ILE A C 1
ATOM 1436 O O . ILE A 1 176 ? 24.811 -3.125 6.239 1.00 43.62 176 ILE A O 1
ATOM 1440 N N . GLU A 1 177 ? 25.284 -1.619 4.665 1.00 45.69 177 GLU A N 1
ATOM 1441 C CA . GLU A 1 177 ? 26.097 -0.773 5.560 1.00 45.69 177 GLU A CA 1
ATOM 1442 C C . GLU A 1 177 ? 25.246 0.005 6.581 1.00 45.69 177 GLU A C 1
ATOM 1444 O O . GLU A 1 177 ? 25.674 0.235 7.713 1.00 45.69 177 GLU A O 1
ATOM 1449 N N . ASN A 1 178 ? 23.990 0.315 6.249 1.00 50.69 178 ASN A N 1
ATOM 1450 C CA . ASN A 1 178 ? 23.051 1.011 7.134 1.00 50.69 178 ASN A CA 1
ATOM 1451 C C . ASN A 1 178 ? 22.273 0.095 8.096 1.00 50.69 178 ASN A C 1
ATOM 1453 O O . ASN A 1 178 ? 21.350 0.558 8.775 1.00 50.69 178 ASN A O 1
ATOM 1457 N N . ILE A 1 179 ? 22.669 -1.176 8.238 1.00 48.69 179 ILE A N 1
ATOM 1458 C CA . ILE A 1 179 ? 22.111 -2.103 9.239 1.00 48.69 179 ILE A CA 1
ATOM 1459 C C . ILE A 1 179 ? 22.152 -1.489 10.647 1.00 48.69 179 ILE A C 1
ATOM 1461 O O . ILE A 1 179 ? 21.200 -1.646 11.408 1.00 48.69 179 ILE A O 1
ATOM 1465 N N . ALA A 1 180 ? 23.193 -0.720 10.986 1.00 46.59 180 ALA A N 1
ATOM 1466 C CA . ALA A 1 180 ? 23.291 -0.034 12.276 1.00 46.59 180 ALA A CA 1
ATOM 1467 C C . ALA A 1 180 ? 22.140 0.963 12.510 1.00 46.59 180 ALA A C 1
ATOM 1469 O O . ALA A 1 180 ? 21.592 1.032 13.609 1.00 46.59 180 ALA A O 1
ATOM 1470 N N . ILE A 1 181 ? 21.722 1.691 11.473 1.00 50.81 181 ILE A N 1
ATOM 1471 C CA . ILE A 1 181 ? 20.626 2.659 11.557 1.00 50.81 181 ILE A CA 1
ATOM 1472 C C . ILE A 1 181 ? 19.276 1.936 11.628 1.00 50.81 181 ILE A C 1
ATOM 1474 O O . ILE A 1 181 ? 18.436 2.289 12.454 1.00 50.81 181 ILE A O 1
ATOM 1478 N N . ILE A 1 182 ? 19.098 0.865 10.848 1.00 52.56 182 ILE A N 1
ATOM 1479 C CA . ILE A 1 182 ? 17.911 -0.002 10.921 1.00 52.56 182 ILE A CA 1
ATOM 1480 C C . ILE A 1 182 ? 17.773 -0.611 12.323 1.00 52.56 182 ILE A C 1
ATOM 1482 O O . ILE A 1 182 ? 16.672 -0.645 12.864 1.00 52.56 182 ILE A O 1
ATOM 1486 N N . ILE A 1 183 ? 18.878 -1.032 12.947 1.00 48.94 183 ILE A N 1
ATOM 1487 C CA . ILE A 1 183 ? 18.901 -1.562 14.318 1.00 48.94 183 ILE A CA 1
ATOM 1488 C C . ILE A 1 183 ? 18.545 -0.474 15.343 1.00 48.94 183 ILE A C 1
ATOM 1490 O O . ILE A 1 183 ? 17.730 -0.725 16.231 1.00 48.94 183 ILE A O 1
ATOM 1494 N N . ILE A 1 184 ? 19.107 0.735 15.225 1.00 55.47 184 ILE A N 1
ATOM 1495 C CA . ILE A 1 184 ? 18.782 1.870 16.111 1.00 55.47 184 ILE A CA 1
ATOM 1496 C C . ILE A 1 184 ? 17.297 2.229 16.011 1.00 55.47 184 ILE A C 1
ATOM 1498 O O . ILE A 1 184 ? 16.632 2.413 17.031 1.00 55.47 184 ILE A O 1
ATOM 1502 N N . PHE A 1 185 ? 16.745 2.265 14.801 1.00 54.06 185 PHE A N 1
ATOM 1503 C CA . PHE A 1 185 ? 15.328 2.539 14.599 1.00 54.06 185 PHE A CA 1
ATOM 1504 C C . PHE A 1 185 ? 14.426 1.386 15.039 1.00 54.06 185 PHE A C 1
ATOM 1506 O O . PHE A 1 185 ? 13.399 1.640 15.662 1.00 54.06 185 PHE A O 1
ATOM 1513 N N . ALA A 1 186 ? 14.816 0.130 14.810 1.00 49.44 186 ALA A N 1
ATOM 1514 C CA . ALA A 1 186 ? 14.099 -1.034 15.322 1.00 49.44 186 ALA A CA 1
ATOM 1515 C C . ALA A 1 186 ? 14.052 -1.029 16.856 1.00 49.44 186 ALA A C 1
ATOM 1517 O O . ALA A 1 186 ? 13.005 -1.315 17.429 1.00 49.44 186 ALA A O 1
ATOM 1518 N N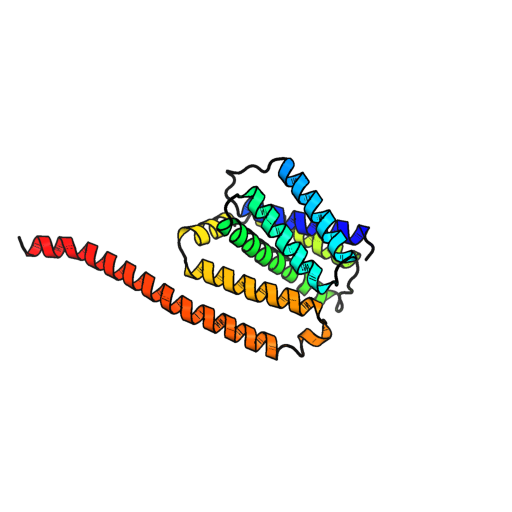 . MET A 1 187 ? 15.142 -0.638 17.527 1.00 50.16 187 MET A N 1
ATOM 1519 C CA . MET A 1 187 ? 15.153 -0.430 18.978 1.00 50.16 187 MET A CA 1
ATOM 1520 C C . MET A 1 187 ? 14.206 0.695 19.405 1.00 50.16 187 MET A C 1
ATOM 1522 O O . MET A 1 187 ? 13.486 0.542 20.387 1.00 50.16 187 MET A O 1
ATOM 1526 N N . LEU A 1 188 ? 14.165 1.805 18.665 1.00 55.00 188 LEU A N 1
ATOM 1527 C CA . LEU A 1 188 ? 13.295 2.943 18.969 1.00 55.00 188 LEU A CA 1
ATOM 1528 C C . LEU A 1 188 ? 11.810 2.575 18.824 1.00 55.00 188 LEU A C 1
ATOM 1530 O O . LEU A 1 188 ? 11.011 2.877 19.710 1.00 55.00 188 LEU A O 1
ATOM 1534 N N . VAL A 1 189 ? 11.467 1.833 17.770 1.00 55.00 189 VAL A N 1
ATOM 1535 C CA . VAL A 1 189 ? 10.137 1.243 17.571 1.00 55.00 189 VAL A CA 1
ATOM 1536 C C . VAL A 1 189 ? 9.811 0.277 18.709 1.00 55.00 189 VAL A C 1
ATOM 1538 O O . VAL A 1 189 ? 8.775 0.415 19.341 1.00 55.00 189 VAL A O 1
ATOM 1541 N N . MET A 1 190 ? 10.730 -0.623 19.064 1.00 48.72 190 MET A N 1
ATOM 1542 C CA . MET A 1 190 ? 10.537 -1.591 20.148 1.00 48.72 190 MET A CA 1
ATOM 1543 C C . MET A 1 190 ? 10.310 -0.917 21.513 1.00 48.72 190 MET A C 1
ATOM 1545 O O . MET A 1 190 ? 9.471 -1.370 22.289 1.00 48.72 190 MET A O 1
ATOM 1549 N N . ILE A 1 191 ? 11.005 0.189 21.804 1.00 55.03 191 ILE A N 1
ATOM 1550 C CA . ILE A 1 191 ? 10.811 0.985 23.027 1.00 55.03 191 ILE A CA 1
ATOM 1551 C C . ILE A 1 191 ? 9.412 1.609 23.053 1.00 55.03 191 ILE A C 1
ATOM 1553 O O . ILE A 1 191 ? 8.731 1.528 24.079 1.00 55.03 191 ILE A O 1
ATOM 1557 N N . ILE A 1 192 ? 8.965 2.192 21.936 1.00 56.84 192 ILE A N 1
ATOM 1558 C CA . ILE A 1 192 ? 7.604 2.729 21.800 1.00 56.84 192 ILE A CA 1
ATOM 1559 C C . ILE A 1 192 ? 6.594 1.597 22.027 1.00 56.84 192 ILE A C 1
ATOM 1561 O O . ILE A 1 192 ? 5.746 1.704 22.917 1.00 56.84 192 ILE A O 1
ATOM 1565 N N . THR A 1 193 ? 6.747 0.466 21.334 1.00 51.97 193 THR A N 1
ATOM 1566 C CA . THR A 1 193 ? 5.868 -0.697 21.486 1.00 51.97 193 THR A CA 1
ATOM 1567 C C . THR A 1 193 ? 5.810 -1.185 22.941 1.00 51.97 193 THR A C 1
ATOM 1569 O O . THR A 1 193 ? 4.722 -1.442 23.450 1.00 51.97 193 THR A O 1
ATOM 1572 N N . ILE A 1 194 ? 6.940 -1.264 23.657 1.00 52.09 194 ILE A N 1
ATOM 1573 C CA . ILE A 1 194 ? 7.002 -1.722 25.060 1.00 52.09 194 ILE A CA 1
ATOM 1574 C C . ILE A 1 194 ? 6.304 -0.749 26.021 1.00 52.09 194 ILE A C 1
ATOM 1576 O O . ILE A 1 194 ? 5.525 -1.184 26.875 1.00 52.09 194 ILE A O 1
ATOM 1580 N N . ILE A 1 195 ? 6.556 0.560 25.900 1.00 59.59 195 ILE A N 1
ATOM 1581 C CA . ILE A 1 195 ? 5.933 1.580 26.764 1.00 59.59 195 ILE A CA 1
ATOM 1582 C C . ILE A 1 195 ? 4.410 1.534 26.615 1.00 59.59 195 ILE A C 1
ATOM 1584 O O . ILE A 1 195 ? 3.671 1.592 27.602 1.00 59.59 195 ILE A O 1
ATOM 1588 N N . PHE A 1 196 ? 3.930 1.377 25.386 1.00 55.97 196 PHE A N 1
ATOM 1589 C CA . PHE A 1 196 ? 2.504 1.353 25.106 1.00 55.97 196 PHE A CA 1
ATOM 1590 C C . PHE A 1 196 ? 1.843 0.004 25.406 1.00 55.97 196 PHE A C 1
ATOM 1592 O O . PHE A 1 196 ? 0.721 -0.000 25.912 1.00 55.97 196 PHE A O 1
ATOM 1599 N N . LEU A 1 197 ? 2.528 -1.129 25.206 1.00 49.44 197 LEU A N 1
ATOM 1600 C CA . LEU A 1 197 ? 2.048 -2.450 25.631 1.00 49.44 197 LEU A CA 1
ATOM 1601 C C . LEU A 1 197 ? 1.822 -2.484 27.146 1.00 49.44 197 LEU A C 1
ATOM 1603 O O . LEU A 1 197 ? 0.801 -2.986 27.611 1.00 49.44 197 LEU A O 1
ATOM 1607 N N . ARG A 1 198 ? 2.730 -1.875 27.919 1.00 57.31 198 ARG A N 1
ATOM 1608 C CA . ARG A 1 198 ? 2.577 -1.716 29.371 1.00 57.31 198 ARG A CA 1
ATOM 1609 C C . ARG A 1 198 ? 1.308 -0.939 29.731 1.00 57.31 198 ARG A C 1
ATOM 1611 O O . ARG A 1 198 ? 0.603 -1.325 30.661 1.00 57.31 198 ARG A O 1
ATOM 1618 N N . ASN A 1 199 ? 0.995 0.123 28.989 1.00 58.72 199 ASN A N 1
ATOM 1619 C CA . ASN A 1 199 ? -0.217 0.916 29.205 1.00 58.72 199 ASN A CA 1
ATOM 1620 C C . ASN A 1 199 ? -1.488 0.165 28.778 1.00 58.72 199 ASN A C 1
ATOM 1622 O O . ASN A 1 199 ? -2.484 0.204 29.497 1.00 58.72 199 ASN A O 1
ATOM 1626 N N . GLY A 1 200 ? -1.443 -0.572 27.664 1.00 52.91 200 GLY A N 1
ATOM 1627 C CA . GLY A 1 200 ? -2.551 -1.409 27.197 1.00 52.91 200 GLY A CA 1
ATOM 1628 C C . GLY A 1 200 ? -2.879 -2.554 28.159 1.00 52.91 200 GLY A C 1
ATOM 1629 O O . GLY A 1 200 ? -4.043 -2.762 28.489 1.00 52.91 200 GLY A O 1
ATOM 1630 N N . LEU A 1 201 ? -1.855 -3.238 28.682 1.00 56.78 201 LEU A N 1
ATOM 1631 C CA . LEU A 1 201 ? -2.007 -4.273 29.711 1.00 56.78 201 LEU A CA 1
ATOM 1632 C C . LEU A 1 201 ? -2.589 -3.707 31.007 1.00 56.78 201 LEU A C 1
ATOM 1634 O O . LEU A 1 201 ? -3.457 -4.329 31.610 1.00 56.78 201 LEU A O 1
ATOM 1638 N N . LYS A 1 202 ? -2.158 -2.511 31.422 1.00 64.75 202 LYS A N 1
ATOM 1639 C CA . LYS A 1 202 ? -2.713 -1.844 32.605 1.00 64.75 202 LYS A CA 1
ATOM 1640 C C . LYS A 1 202 ? -4.203 -1.530 32.439 1.00 64.75 202 LYS A C 1
ATOM 1642 O O . LYS A 1 202 ? -4.950 -1.649 33.403 1.00 64.75 202 LYS A O 1
ATOM 1647 N N . ASN A 1 203 ? -4.625 -1.163 31.229 1.00 65.31 203 ASN A N 1
ATOM 1648 C CA . ASN A 1 203 ? -6.020 -0.850 30.930 1.00 65.31 203 ASN A CA 1
ATOM 1649 C C . ASN A 1 203 ? -6.907 -2.107 30.896 1.00 65.31 203 ASN A C 1
ATOM 1651 O O . ASN A 1 203 ? -7.981 -2.111 31.484 1.00 65.31 203 ASN A O 1
ATOM 1655 N N . LEU A 1 204 ? -6.420 -3.194 30.289 1.00 64.56 204 LEU A N 1
ATOM 1656 C CA . LEU A 1 204 ? -7.086 -4.505 30.319 1.00 64.56 204 LEU A CA 1
ATOM 1657 C C . LEU A 1 204 ? -7.268 -5.019 31.750 1.00 64.56 204 LEU A C 1
ATOM 1659 O O . LEU A 1 204 ? -8.349 -5.463 32.119 1.00 64.56 204 LEU A O 1
ATOM 1663 N N . ASN A 1 205 ? -6.225 -4.901 32.572 1.00 67.12 205 ASN A N 1
ATOM 1664 C CA . ASN A 1 205 ? -6.275 -5.331 33.967 1.00 67.12 205 ASN A CA 1
ATOM 1665 C C . ASN A 1 205 ? -7.261 -4.476 34.790 1.00 67.12 205 ASN A C 1
ATOM 1667 O O . ASN A 1 205 ? -7.902 -4.977 35.708 1.00 67.12 205 ASN A O 1
ATOM 1671 N N . ALA A 1 206 ? -7.419 -3.192 34.447 1.00 67.12 206 ALA A N 1
ATOM 1672 C CA . ALA A 1 206 ? -8.417 -2.317 35.062 1.00 67.12 206 ALA A CA 1
ATOM 1673 C C . ALA A 1 206 ? -9.853 -2.696 34.654 1.00 67.12 206 ALA A C 1
ATOM 1675 O O . ALA A 1 206 ? -10.724 -2.759 35.517 1.00 67.12 206 ALA A O 1
ATOM 1676 N N . GLU A 1 207 ? -10.103 -3.004 33.376 1.00 71.44 207 GLU A N 1
ATOM 1677 C CA . GLU A 1 207 ? -11.409 -3.513 32.917 1.00 71.44 207 GLU A CA 1
ATOM 1678 C C . GLU A 1 207 ? -11.777 -4.838 33.595 1.00 71.44 207 GLU A C 1
ATOM 1680 O O . GLU A 1 207 ? -12.920 -5.039 34.005 1.00 71.44 207 GLU A O 1
ATOM 1685 N N . GLU A 1 208 ? -10.808 -5.740 33.744 1.00 74.00 208 GLU A N 1
ATOM 1686 C CA . GLU A 1 208 ? -11.026 -7.042 34.369 1.00 74.00 208 GLU A CA 1
ATOM 1687 C C . GLU A 1 208 ? -11.308 -6.910 35.873 1.00 74.00 208 GLU A C 1
ATOM 1689 O O . GLU A 1 208 ? -12.212 -7.571 36.385 1.00 74.00 208 GLU A O 1
ATOM 1694 N N . GLN A 1 209 ? -10.634 -5.983 36.565 1.00 70.06 209 GLN A N 1
ATOM 1695 C CA . GLN A 1 209 ? -10.941 -5.648 37.959 1.00 70.06 209 GLN A CA 1
ATOM 1696 C C . GLN A 1 209 ? -12.343 -5.058 38.129 1.00 70.06 209 GLN A C 1
ATOM 1698 O O . GLN A 1 209 ? -13.049 -5.460 39.051 1.00 70.06 209 GLN A O 1
ATOM 1703 N N . VAL A 1 210 ? -12.775 -4.150 37.250 1.00 75.19 210 VAL A N 1
ATOM 1704 C CA . VAL A 1 210 ? -14.135 -3.583 37.304 1.00 75.19 210 VAL A CA 1
ATOM 1705 C C . VAL A 1 210 ? -15.182 -4.671 37.084 1.00 75.19 210 VAL A C 1
ATOM 1707 O O . VAL A 1 210 ? -16.136 -4.763 37.849 1.00 75.19 210 VAL A O 1
ATOM 1710 N N . ARG A 1 211 ? -14.970 -5.555 36.106 1.00 81.50 211 ARG A N 1
ATOM 1711 C CA . ARG A 1 211 ? -15.875 -6.677 35.831 1.00 81.50 211 ARG A CA 1
ATOM 1712 C C . ARG A 1 211 ? -15.967 -7.656 37.004 1.00 81.50 211 ARG A C 1
ATOM 1714 O O . ARG A 1 211 ? -17.046 -8.155 37.305 1.00 81.50 211 ARG A O 1
ATOM 1721 N N . ILE A 1 212 ? -14.839 -7.940 37.652 1.00 79.12 212 ILE A N 1
ATOM 1722 C CA . ILE A 1 212 ? -14.784 -8.727 38.887 1.00 79.12 212 ILE A CA 1
ATOM 1723 C C . ILE A 1 212 ? -15.613 -8.028 39.972 1.00 79.12 212 ILE A C 1
ATOM 1725 O O . ILE A 1 212 ? -16.505 -8.647 40.543 1.00 79.12 212 ILE A O 1
ATOM 1729 N N . TYR A 1 213 ? -15.391 -6.734 40.208 1.00 73.94 213 TYR A N 1
ATOM 1730 C CA . TYR A 1 213 ? -16.161 -5.958 41.182 1.00 73.94 213 TYR A CA 1
ATOM 1731 C C . TYR A 1 213 ? -17.667 -5.978 40.902 1.00 73.94 213 TYR A C 1
ATOM 1733 O O . TYR A 1 213 ? -18.435 -6.216 41.825 1.00 73.94 213 TYR A O 1
ATOM 1741 N N . GLU A 1 214 ? -18.095 -5.807 39.649 1.00 80.94 214 GLU A N 1
ATOM 1742 C CA . GLU A 1 214 ? -19.509 -5.892 39.253 1.00 80.94 214 GLU A CA 1
ATOM 1743 C C . GLU A 1 214 ? -20.116 -7.280 39.496 1.00 80.94 214 GLU A C 1
ATOM 1745 O O . GLU A 1 214 ? -21.294 -7.383 39.822 1.00 80.94 214 GLU A O 1
ATOM 1750 N N . GLN A 1 215 ? -19.330 -8.353 39.363 1.00 79.38 215 GLN A N 1
ATOM 1751 C CA . GLN A 1 215 ? -19.790 -9.713 39.660 1.00 79.38 215 GLN A CA 1
ATOM 1752 C C . GLN A 1 215 ? -19.897 -9.993 41.161 1.00 79.38 215 GLN A C 1
ATOM 1754 O O . GLN A 1 215 ? -20.779 -10.746 41.569 1.00 79.38 215 GLN A O 1
ATOM 1759 N N . TYR A 1 216 ? -19.017 -9.410 41.976 1.00 77.62 216 TYR A N 1
ATOM 1760 C CA . TYR A 1 216 ? -19.023 -9.612 43.426 1.00 77.62 216 TYR A CA 1
ATOM 1761 C C . TYR A 1 216 ? -19.954 -8.651 44.172 1.00 77.62 216 TYR A C 1
ATOM 1763 O O . TYR A 1 216 ? -20.407 -9.001 45.256 1.00 77.62 216 TYR A O 1
ATOM 1771 N N . LEU A 1 217 ? -20.281 -7.486 43.600 1.00 80.88 217 LEU A N 1
ATOM 1772 C CA . LEU A 1 217 ? -21.220 -6.517 44.177 1.00 80.88 217 LEU A CA 1
ATOM 1773 C C . LEU A 1 217 ? -22.564 -7.150 44.599 1.00 80.88 217 LEU A C 1
ATOM 1775 O O . LEU A 1 217 ? -22.912 -7.029 45.769 1.00 80.88 217 LEU A O 1
ATOM 1779 N N . PRO A 1 218 ? -23.279 -7.895 43.728 1.00 75.81 218 PRO A N 1
ATOM 1780 C CA . PRO A 1 218 ? -24.555 -8.503 44.104 1.00 75.81 218 PRO A CA 1
ATOM 1781 C C . PRO A 1 218 ? -24.416 -9.606 45.161 1.00 75.81 218 PRO A C 1
ATOM 1783 O O . PRO A 1 218 ? -25.336 -9.815 45.938 1.00 75.81 218 PRO A O 1
ATOM 1786 N N . ILE A 1 219 ? -23.270 -10.294 45.221 1.00 80.25 219 ILE A N 1
ATOM 1787 C CA . ILE A 1 219 ? -23.005 -11.327 46.236 1.00 80.25 219 ILE A CA 1
ATOM 1788 C C . ILE A 1 219 ? -22.792 -10.680 47.610 1.00 80.25 219 ILE A C 1
ATOM 1790 O O . ILE A 1 219 ? -23.200 -11.230 48.626 1.00 80.25 219 ILE A O 1
ATOM 1794 N N . VAL A 1 220 ? -22.135 -9.518 47.651 1.00 71.62 220 VAL A N 1
ATOM 1795 C CA . VAL A 1 220 ? -21.958 -8.751 48.889 1.00 71.62 220 VAL A CA 1
ATOM 1796 C C . VAL A 1 220 ? -23.289 -8.161 49.348 1.00 71.62 220 VAL A C 1
ATOM 1798 O O . VAL A 1 220 ? -23.591 -8.270 50.531 1.00 71.62 220 VAL A O 1
ATOM 1801 N N . ASP A 1 221 ? -24.092 -7.602 48.440 1.00 74.75 221 ASP A N 1
ATOM 1802 C CA . ASP A 1 221 ? -25.419 -7.068 48.779 1.00 74.75 221 ASP A CA 1
ATOM 1803 C C . ASP A 1 221 ? -26.336 -8.159 49.366 1.00 74.75 221 ASP A C 1
ATOM 1805 O O . ASP A 1 221 ? -26.996 -7.928 50.372 1.00 74.75 221 ASP A O 1
ATOM 1809 N N . GLU A 1 222 ? -26.299 -9.382 48.826 1.00 76.94 222 GLU A N 1
ATOM 1810 C CA . GLU A 1 222 ? -27.078 -10.529 49.326 1.00 76.94 222 GLU A CA 1
ATOM 1811 C C . GLU A 1 222 ? -26.586 -11.080 50.684 1.00 76.94 222 GLU A C 1
ATOM 1813 O O . GLU A 1 222 ? -27.317 -11.792 51.364 1.00 76.94 222 GLU A O 1
ATOM 1818 N N . LEU A 1 223 ? -25.348 -10.773 51.091 1.00 71.00 223 LEU A N 1
ATOM 1819 C CA . LEU A 1 223 ? -24.776 -11.173 52.387 1.00 71.00 223 LEU A CA 1
ATOM 1820 C C . LEU A 1 223 ? -24.965 -10.118 53.490 1.00 71.00 223 LEU A C 1
ATOM 1822 O O . LEU A 1 223 ? -24.687 -10.406 54.657 1.00 71.00 223 LEU A O 1
ATOM 1826 N N . VAL A 1 224 ? -25.331 -8.890 53.117 1.00 71.06 224 VAL A N 1
ATOM 1827 C CA . VAL A 1 224 ? -25.528 -7.757 54.034 1.00 71.06 224 VAL A CA 1
ATOM 1828 C C . VAL A 1 224 ? -27.006 -7.591 54.423 1.00 71.06 224 VAL A C 1
ATOM 1830 O O . VAL A 1 224 ? -27.268 -7.038 55.495 1.00 71.06 224 VAL A O 1
ATOM 1833 N N . ASP A 1 225 ? -27.933 -8.106 53.608 1.00 52.38 225 ASP A N 1
ATOM 1834 C CA . ASP A 1 225 ? -29.356 -8.314 53.942 1.00 52.38 225 ASP A CA 1
ATOM 1835 C C . ASP A 1 225 ? -29.588 -9.586 54.790 1.00 52.38 225 ASP A C 1
ATOM 1837 O O . ASP A 1 225 ? -30.487 -9.554 55.667 1.00 52.38 225 ASP A O 1
#

pLDDT: mean 71.03, std 11.53, range [43.62, 92.5]

Radius of gyration: 22.13 Å; chains: 1; bounding box: 56×36×74 Å